Protein AF-A0A2E9JBP3-F1 (afdb_monomer_lite)

Structure (mmCIF, N/CA/C/O backbone):
data_AF-A0A2E9JBP3-F1
#
_entry.id   AF-A0A2E9JBP3-F1
#
loop_
_atom_site.group_PDB
_atom_site.id
_atom_site.type_symbol
_atom_site.label_atom_id
_atom_site.label_alt_id
_atom_site.label_comp_id
_atom_site.label_asym_id
_atom_site.label_entity_id
_atom_site.label_seq_id
_atom_site.pdbx_PDB_ins_code
_atom_site.Cartn_x
_atom_site.Cartn_y
_atom_site.Cartn_z
_atom_site.occupancy
_atom_site.B_iso_or_equiv
_atom_site.auth_seq_id
_atom_site.auth_comp_id
_atom_site.auth_asym_id
_atom_site.auth_atom_id
_atom_site.pdbx_PDB_model_num
ATOM 1 N N . MET A 1 1 ? 11.552 -18.213 -17.634 1.00 38.38 1 MET A N 1
ATOM 2 C CA . MET A 1 1 ? 11.103 -18.620 -18.984 1.00 38.38 1 MET A CA 1
ATOM 3 C C . MET A 1 1 ? 11.907 -17.945 -20.095 1.00 38.38 1 MET A C 1
ATOM 5 O O . MET A 1 1 ? 12.292 -18.663 -21.002 1.00 38.38 1 MET A O 1
ATOM 9 N N . ALA A 1 2 ? 12.239 -16.644 -20.023 1.00 39.22 2 ALA A N 1
ATOM 10 C CA . ALA A 1 2 ? 13.070 -15.969 -21.041 1.00 39.22 2 ALA A CA 1
ATOM 11 C C . ALA A 1 2 ? 14.462 -16.613 -21.237 1.00 39.22 2 ALA A C 1
ATOM 13 O O . ALA A 1 2 ? 14.812 -17.000 -22.345 1.00 39.22 2 ALA A O 1
ATOM 14 N N . PHE A 1 3 ? 15.196 -16.870 -20.147 1.00 40.47 3 PHE A N 1
ATOM 15 C CA . PHE A 1 3 ? 16.520 -17.519 -20.193 1.00 40.47 3 PHE A CA 1
ATOM 16 C C . PHE A 1 3 ? 16.502 -18.936 -20.810 1.00 40.47 3 PHE A C 1
ATOM 18 O O . PHE A 1 3 ? 17.461 -19.371 -21.436 1.00 40.47 3 PHE A O 1
ATOM 25 N N . GLN A 1 4 ? 15.378 -19.650 -20.680 1.00 43.38 4 GLN A N 1
ATOM 26 C CA . GLN A 1 4 ? 15.211 -21.017 -21.187 1.00 43.38 4 GLN A CA 1
ATOM 27 C C . GLN A 1 4 ? 14.912 -21.055 -22.696 1.00 43.38 4 GLN A C 1
ATOM 29 O O . GLN A 1 4 ? 15.320 -21.999 -23.362 1.00 43.38 4 GLN A O 1
ATOM 34 N N . LYS A 1 5 ? 14.250 -20.021 -23.247 1.00 49.72 5 LYS A N 1
ATOM 35 C CA . LYS A 1 5 ? 14.118 -19.833 -24.704 1.00 49.72 5 LYS A CA 1
ATOM 36 C C . LYS A 1 5 ? 15.462 -19.467 -25.344 1.00 49.72 5 LYS A C 1
ATOM 38 O O . LYS A 1 5 ? 15.817 -20.055 -26.359 1.00 49.72 5 LYS A O 1
ATOM 43 N N . ARG A 1 6 ? 16.245 -18.587 -24.699 1.00 58.66 6 ARG A N 1
ATOM 44 C CA . ARG A 1 6 ? 17.598 -18.210 -25.158 1.00 58.66 6 ARG A CA 1
ATOM 45 C C . ARG A 1 6 ? 18.515 -19.415 -25.327 1.00 58.66 6 ARG A C 1
ATOM 47 O O . ARG 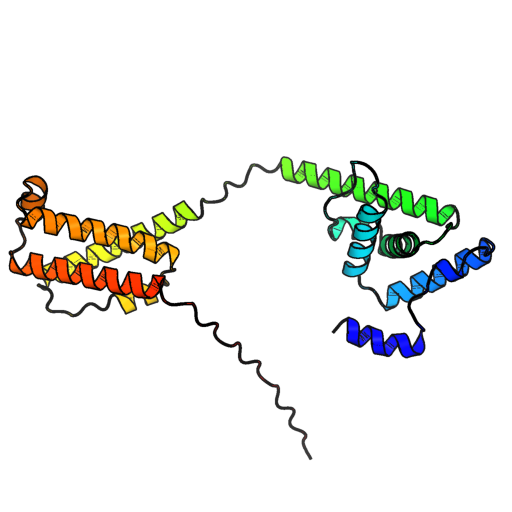A 1 6 ? 19.147 -19.559 -26.360 1.00 58.66 6 ARG A O 1
ATOM 54 N N . SER A 1 7 ? 18.530 -20.312 -24.344 1.00 53.31 7 SER A N 1
ATOM 55 C CA . SER A 1 7 ? 19.412 -21.485 -24.338 1.00 53.31 7 SER A CA 1
ATOM 56 C C . SER A 1 7 ? 19.142 -22.504 -25.459 1.00 53.31 7 SER A C 1
ATOM 58 O O . SER A 1 7 ? 20.037 -23.289 -25.767 1.00 53.31 7 SER A O 1
ATOM 60 N N . LEU A 1 8 ? 17.933 -22.550 -26.030 1.00 54.47 8 LEU A N 1
ATOM 61 C CA . LEU A 1 8 ? 17.588 -23.498 -27.097 1.00 54.47 8 LEU A CA 1
ATOM 62 C C . LEU A 1 8 ? 17.880 -22.921 -28.484 1.00 54.47 8 LEU A C 1
ATOM 64 O O . LEU A 1 8 ? 18.425 -23.625 -29.326 1.00 54.47 8 LEU A O 1
ATOM 68 N N . GLU A 1 9 ? 17.576 -21.643 -28.713 1.00 56.12 9 GLU A N 1
ATOM 69 C CA . GLU A 1 9 ? 17.835 -20.990 -30.003 1.00 56.12 9 GLU A CA 1
ATOM 70 C C . GLU A 1 9 ? 19.296 -20.538 -30.167 1.00 56.12 9 GLU A C 1
ATOM 72 O O . GLU A 1 9 ? 19.804 -20.540 -31.289 1.00 56.12 9 GLU A O 1
ATOM 77 N N . ALA A 1 10 ? 20.008 -20.230 -29.072 1.00 57.56 10 ALA A N 1
ATOM 78 C CA . ALA A 1 10 ? 21.434 -19.880 -29.112 1.00 57.56 10 ALA A CA 1
ATOM 79 C C . ALA A 1 10 ? 22.308 -21.053 -29.586 1.00 57.56 10 ALA A C 1
ATOM 81 O O . ALA A 1 10 ? 23.340 -20.839 -30.210 1.00 57.56 10 ALA A O 1
ATOM 82 N N . LYS A 1 11 ? 21.853 -22.304 -29.401 1.00 56.50 11 LYS A N 1
ATOM 83 C CA . LYS A 1 11 ? 22.531 -23.493 -29.951 1.00 56.50 11 LYS A CA 1
ATOM 84 C C . LYS A 1 11 ? 22.626 -23.496 -31.480 1.00 56.50 11 LYS A C 1
ATOM 86 O O . LYS A 1 11 ? 23.471 -24.204 -32.011 1.00 56.50 11 LYS A O 1
ATOM 91 N N . HIS A 1 12 ? 21.763 -22.753 -32.174 1.00 61.28 12 HIS A N 1
ATOM 92 C CA . HIS A 1 12 ? 21.718 -22.718 -33.638 1.00 61.28 12 HIS A CA 1
ATOM 93 C C . HIS A 1 12 ? 22.229 -21.401 -34.241 1.00 61.28 12 HIS A C 1
ATOM 95 O O . HIS A 1 12 ? 22.628 -21.401 -35.397 1.00 61.28 12 HIS A O 1
ATOM 101 N N . MET A 1 13 ? 22.203 -20.292 -33.491 1.00 66.31 13 MET A N 1
ATOM 102 C CA . MET A 1 13 ? 22.609 -18.954 -33.967 1.00 66.31 13 MET A CA 1
ATOM 103 C C . MET A 1 13 ? 23.946 -18.470 -33.381 1.00 66.31 13 MET A C 1
ATOM 105 O O . MET A 1 13 ? 24.402 -17.397 -33.757 1.00 66.31 13 MET A O 1
ATOM 109 N N . GLY A 1 14 ? 24.553 -19.225 -32.459 1.00 72.88 14 GLY A N 1
ATOM 110 C CA . GLY A 1 14 ? 25.787 -18.832 -31.775 1.00 72.88 14 GLY A CA 1
ATOM 111 C C . GLY A 1 14 ? 25.562 -17.963 -30.532 1.00 72.88 14 GLY A C 1
ATOM 112 O O . GLY A 1 14 ? 24.426 -17.650 -30.151 1.00 72.88 14 GLY A O 1
ATOM 113 N N . GLU A 1 15 ? 26.668 -17.615 -29.873 1.00 77.62 15 GLU A N 1
ATOM 114 C CA . GLU A 1 15 ? 26.694 -16.745 -28.690 1.00 77.62 15 GLU A CA 1
ATOM 115 C C . GLU A 1 15 ? 26.347 -15.284 -29.036 1.00 77.62 15 GLU A C 1
ATOM 117 O O . GLU A 1 15 ? 26.222 -14.923 -30.205 1.00 77.62 15 GLU A O 1
ATOM 122 N N . GLU A 1 16 ? 26.119 -14.446 -28.016 1.00 81.81 16 GLU A N 1
ATOM 123 C CA . GLU A 1 16 ? 25.857 -13.012 -28.221 1.00 81.81 16 GLU A CA 1
ATOM 124 C C . GLU A 1 16 ? 27.082 -12.357 -28.873 1.00 81.81 16 GLU A C 1
ATOM 126 O O . GLU A 1 16 ? 28.151 -12.423 -28.261 1.00 81.81 16 GLU A O 1
ATOM 131 N N . PRO A 1 17 ? 26.939 -11.676 -30.026 1.00 84.19 17 PRO A N 1
ATOM 132 C CA . PRO A 1 17 ? 28.064 -11.037 -30.704 1.00 84.19 17 PRO A CA 1
ATOM 133 C C . PRO A 1 17 ? 28.845 -10.108 -29.769 1.00 84.19 17 PRO A C 1
ATOM 135 O O . PRO A 1 17 ? 28.237 -9.320 -29.029 1.00 84.19 17 PRO A O 1
ATOM 138 N N . ASP A 1 18 ? 30.176 -10.224 -29.765 1.00 84.88 18 ASP A N 1
ATOM 139 C CA . ASP A 1 18 ? 31.055 -9.364 -28.974 1.00 84.88 18 ASP A CA 1
ATOM 140 C 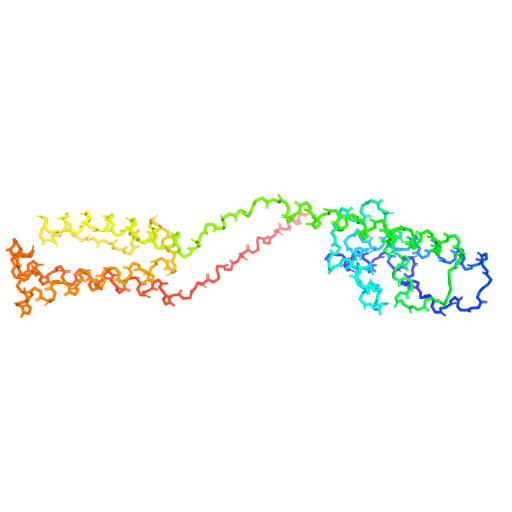C . ASP A 1 18 ? 31.658 -8.267 -29.862 1.00 84.88 18 ASP A C 1
ATOM 142 O O . ASP A 1 18 ? 32.425 -8.573 -30.770 1.00 84.88 18 ASP A O 1
ATOM 146 N N . PRO A 1 19 ? 31.345 -6.981 -29.619 1.00 84.56 19 PRO A N 1
ATOM 147 C CA . PRO A 1 19 ? 31.836 -5.897 -30.467 1.00 84.56 19 PRO A CA 1
ATOM 148 C C . PRO A 1 19 ? 33.353 -5.709 -30.455 1.00 84.56 19 PRO A C 1
ATOM 150 O O . PRO A 1 19 ? 33.868 -5.001 -31.307 1.00 84.56 19 PRO A O 1
ATOM 153 N N . ARG A 1 20 ? 34.053 -6.314 -29.489 1.00 82.88 20 ARG A N 1
ATOM 154 C CA . ARG A 1 20 ? 35.521 -6.291 -29.396 1.00 82.88 20 ARG A CA 1
ATOM 155 C C . ARG A 1 20 ? 36.194 -7.124 -30.482 1.00 82.88 20 ARG A C 1
ATOM 157 O O . ARG A 1 20 ? 37.356 -6.905 -30.791 1.00 82.88 20 ARG A O 1
ATOM 164 N N . ASP A 1 21 ? 35.467 -8.075 -31.063 1.00 82.94 21 ASP A N 1
ATOM 165 C CA . ASP A 1 21 ? 35.975 -8.894 -32.164 1.00 82.94 21 ASP A CA 1
ATOM 166 C C . ASP A 1 21 ? 35.986 -8.119 -33.498 1.00 82.94 21 ASP A C 1
ATOM 168 O O . ASP A 1 21 ? 36.438 -8.638 -34.517 1.00 82.94 21 ASP A O 1
ATOM 172 N N . TRP A 1 22 ? 35.472 -6.883 -33.505 1.00 86.19 22 TRP A N 1
ATOM 173 C CA . TRP A 1 22 ? 35.307 -6.042 -34.693 1.00 86.19 22 TRP A CA 1
ATOM 174 C C . TRP A 1 22 ? 36.323 -4.897 -34.778 1.00 86.19 22 TRP A C 1
ATOM 176 O O . TRP A 1 22 ? 36.255 -4.078 -35.698 1.00 86.19 22 TRP A O 1
ATOM 186 N N . ASP A 1 23 ? 37.260 -4.827 -33.832 1.00 78.81 23 ASP A N 1
ATOM 187 C CA . ASP A 1 23 ? 38.269 -3.774 -33.792 1.00 78.81 23 ASP A CA 1
ATOM 188 C C . ASP A 1 23 ? 39.155 -3.838 -35.051 1.00 78.81 23 ASP A C 1
ATOM 190 O O . ASP A 1 23 ? 39.760 -4.862 -35.374 1.00 78.81 23 ASP A O 1
ATOM 194 N N . GLY A 1 24 ? 39.226 -2.722 -35.783 1.00 76.75 24 GLY A N 1
ATOM 195 C CA . GLY A 1 24 ? 40.024 -2.602 -37.009 1.00 76.75 24 GLY A CA 1
ATOM 196 C C . GLY A 1 24 ? 39.373 -3.149 -38.286 1.00 76.75 24 GLY A C 1
ATOM 197 O O . GLY A 1 24 ? 40.056 -3.226 -39.309 1.00 76.75 24 GLY A O 1
ATOM 198 N N . LEU A 1 25 ? 38.086 -3.516 -38.261 1.00 85.06 25 LEU A N 1
ATOM 199 C CA . LEU A 1 25 ? 37.336 -3.803 -39.487 1.00 85.06 25 LEU A CA 1
ATOM 200 C C . LEU A 1 25 ? 37.143 -2.537 -40.338 1.00 85.06 25 LEU A C 1
ATOM 202 O O . LEU A 1 25 ? 36.976 -1.440 -39.815 1.00 85.06 25 LEU A O 1
ATOM 206 N N . GLU A 1 26 ? 37.137 -2.715 -41.660 1.00 85.75 26 GLU A N 1
ATOM 207 C CA . GLU A 1 26 ? 36.703 -1.686 -42.612 1.00 85.75 26 GLU A CA 1
ATOM 208 C C . GLU A 1 26 ? 35.192 -1.439 -42.482 1.00 85.75 26 GLU A C 1
ATOM 210 O O . GLU A 1 26 ? 34.438 -2.369 -42.179 1.00 85.75 26 GLU A O 1
ATOM 215 N N . ASP A 1 27 ? 34.745 -0.215 -42.775 1.00 82.44 27 ASP A N 1
ATOM 216 C CA . ASP A 1 27 ? 33.362 0.237 -42.563 1.00 82.44 27 ASP A CA 1
ATOM 217 C C . ASP A 1 27 ? 32.299 -0.700 -43.168 1.00 82.44 27 ASP A C 1
ATOM 219 O O . ASP A 1 27 ? 31.304 -0.997 -42.506 1.00 82.44 27 ASP A O 1
ATOM 223 N N . GLU A 1 28 ? 32.515 -1.224 -44.382 1.00 85.50 28 GLU A N 1
ATOM 224 C CA . GLU A 1 28 ? 31.568 -2.138 -45.046 1.00 85.50 28 GLU A CA 1
ATOM 225 C C . GLU A 1 28 ? 31.387 -3.455 -44.271 1.00 85.50 28 GLU A C 1
ATOM 227 O O . GLU A 1 28 ? 30.269 -3.945 -44.100 1.00 85.50 28 GLU A O 1
ATOM 232 N N . LYS A 1 29 ? 32.487 -4.022 -43.758 1.00 87.12 29 LYS A N 1
ATOM 233 C CA . LYS A 1 29 ? 32.455 -5.262 -42.966 1.00 87.12 29 LYS A CA 1
ATOM 234 C C . LYS A 1 29 ? 31.917 -5.011 -41.564 1.00 87.12 29 LYS A C 1
ATOM 236 O O . LYS A 1 29 ? 31.172 -5.833 -41.037 1.00 87.12 29 LYS A O 1
ATOM 241 N N . LEU A 1 30 ? 32.259 -3.869 -40.969 1.00 88.31 30 LEU A N 1
ATOM 242 C CA . LEU A 1 30 ? 31.717 -3.452 -39.681 1.00 88.31 30 LEU A CA 1
ATOM 243 C C . LEU A 1 30 ? 30.191 -3.303 -39.748 1.00 88.31 30 LEU A C 1
ATOM 245 O O . LEU A 1 30 ? 29.483 -3.747 -38.845 1.00 88.31 30 LEU A O 1
ATOM 249 N N . GLU A 1 31 ? 29.667 -2.711 -40.822 1.00 89.00 31 GLU A N 1
ATOM 250 C CA . GLU A 1 31 ? 28.227 -2.568 -41.036 1.00 89.00 31 GLU A CA 1
ATOM 251 C C . GLU A 1 31 ? 27.522 -3.929 -41.149 1.00 89.00 31 GLU A C 1
ATOM 253 O O . GLU A 1 31 ? 26.478 -4.143 -40.519 1.00 89.00 31 GLU A O 1
ATOM 258 N N . GLU A 1 32 ? 28.115 -4.882 -41.874 1.00 89.62 32 GLU A N 1
ATOM 259 C CA . GLU A 1 32 ? 27.597 -6.249 -41.966 1.00 89.62 32 GLU A CA 1
ATOM 260 C C . GLU A 1 32 ? 27.521 -6.929 -40.587 1.00 89.62 32 GLU A C 1
ATOM 262 O O . GLU A 1 32 ? 26.475 -7.483 -40.219 1.00 89.62 32 GLU A O 1
ATOM 267 N N . GLU A 1 33 ? 28.580 -6.820 -39.783 1.00 90.50 33 GLU A N 1
ATOM 268 C CA . GLU A 1 33 ? 28.636 -7.371 -38.424 1.00 90.50 33 GLU A CA 1
ATOM 269 C C . GLU A 1 33 ? 27.614 -6.717 -37.482 1.00 90.50 33 GLU A C 1
ATOM 271 O O . GLU A 1 33 ? 26.890 -7.403 -36.748 1.00 90.50 33 GLU A O 1
ATOM 276 N N . VAL A 1 34 ? 27.447 -5.394 -37.557 1.00 90.50 34 VAL A N 1
ATOM 277 C CA . VAL A 1 34 ? 26.423 -4.673 -36.787 1.00 90.50 34 VAL A CA 1
ATOM 278 C C . VAL A 1 34 ? 25.015 -5.135 -37.176 1.00 90.50 34 VAL A C 1
ATOM 280 O O . VAL A 1 34 ? 24.168 -5.360 -36.301 1.00 90.50 34 VAL A O 1
ATOM 283 N N . HIS A 1 35 ? 24.747 -5.344 -38.466 1.00 90.88 35 HIS A N 1
ATOM 284 C CA . HIS A 1 35 ? 23.470 -5.887 -38.926 1.00 90.88 35 HIS A CA 1
ATOM 285 C C . HIS A 1 35 ? 23.236 -7.326 -38.459 1.00 90.88 35 HIS A C 1
ATOM 287 O O . HIS A 1 35 ? 22.120 -7.659 -38.035 1.00 90.88 35 HIS A O 1
ATOM 293 N N . ASN A 1 36 ? 24.265 -8.172 -38.480 1.00 90.25 36 ASN A N 1
ATOM 294 C CA . ASN A 1 36 ? 24.202 -9.526 -37.934 1.00 90.25 36 ASN A CA 1
ATOM 295 C C . ASN A 1 36 ? 23.892 -9.505 -36.434 1.00 90.25 36 ASN A C 1
ATOM 297 O O . ASN A 1 36 ? 23.005 -10.234 -35.971 1.00 90.25 36 ASN A O 1
ATOM 301 N N . ALA A 1 37 ? 24.501 -8.585 -35.688 1.00 91.06 37 ALA A N 1
ATOM 302 C CA . ALA A 1 37 ? 24.192 -8.394 -34.281 1.00 91.06 37 ALA A CA 1
ATOM 303 C C . ALA A 1 37 ? 22.764 -7.902 -34.039 1.00 91.06 37 ALA A C 1
ATOM 305 O O . ALA A 1 37 ? 22.097 -8.392 -33.128 1.00 91.06 37 ALA A O 1
ATOM 306 N N . PHE A 1 38 ? 22.231 -7.005 -34.871 1.00 91.88 38 PHE A N 1
ATOM 307 C CA . PHE A 1 38 ? 20.830 -6.586 -34.757 1.00 91.88 38 PHE A CA 1
ATOM 308 C C . PHE A 1 38 ? 19.866 -7.749 -34.986 1.00 91.88 38 PHE A C 1
ATOM 310 O O . PHE A 1 38 ? 18.891 -7.881 -34.243 1.00 91.88 38 PHE A O 1
ATOM 317 N N . ARG A 1 39 ? 20.140 -8.616 -35.970 1.00 90.19 39 ARG A N 1
ATOM 318 C CA . ARG A 1 39 ? 19.345 -9.833 -36.215 1.00 90.19 39 ARG A CA 1
ATOM 319 C C . ARG A 1 39 ? 19.380 -10.764 -35.006 1.00 90.19 39 ARG A C 1
ATOM 321 O O . ARG A 1 39 ? 18.336 -11.283 -34.607 1.00 90.19 39 ARG A O 1
ATOM 328 N N . TRP A 1 40 ? 20.555 -10.937 -34.398 1.00 89.81 40 TRP A N 1
ATOM 329 C CA . TRP A 1 40 ? 20.708 -11.713 -33.170 1.00 89.81 40 TRP A CA 1
ATOM 330 C C . TRP A 1 40 ? 19.885 -11.089 -32.032 1.00 89.81 40 TRP A C 1
ATOM 332 O O . TRP A 1 40 ? 19.005 -11.739 -31.465 1.00 89.81 40 TRP A O 1
ATOM 342 N N . TYR A 1 41 ? 20.067 -9.798 -31.748 1.00 90.19 41 TYR A N 1
ATOM 343 C CA . TYR A 1 41 ? 19.351 -9.128 -30.664 1.00 90.19 41 TYR A CA 1
ATOM 344 C C . TYR A 1 41 ? 17.834 -9.119 -30.854 1.00 90.19 41 TYR A C 1
ATOM 346 O O . TYR A 1 41 ? 17.105 -9.303 -29.881 1.00 90.19 41 TYR A O 1
ATOM 354 N N . TYR A 1 42 ? 17.350 -8.966 -32.086 1.00 89.12 42 TYR A N 1
ATOM 355 C CA . TYR A 1 42 ? 15.926 -9.046 -32.407 1.00 89.12 42 TYR A CA 1
ATOM 356 C C . TYR A 1 42 ? 15.305 -10.391 -32.034 1.00 89.12 42 TYR A C 1
ATOM 358 O O . TYR A 1 42 ? 14.169 -10.447 -31.565 1.00 89.12 42 TYR A O 1
ATOM 366 N N . LYS A 1 43 ? 16.060 -11.479 -32.194 1.00 86.44 43 LYS A N 1
ATOM 367 C CA . LYS A 1 43 ? 15.595 -12.825 -31.865 1.00 86.44 43 LYS A CA 1
ATOM 368 C C . LYS A 1 43 ? 15.627 -13.111 -30.361 1.00 86.44 43 LYS A C 1
ATOM 370 O O . LYS A 1 43 ? 14.726 -13.767 -29.839 1.00 86.44 43 LYS A O 1
ATOM 375 N N . PHE A 1 44 ? 16.652 -12.626 -29.658 1.00 84.94 44 PHE A N 1
ATOM 376 C CA . PHE A 1 44 ? 16.931 -13.029 -28.274 1.00 84.94 44 PHE A CA 1
ATOM 377 C C . PHE A 1 44 ? 16.489 -12.041 -27.193 1.00 84.94 44 PHE A C 1
ATOM 379 O O . PHE A 1 44 ? 16.321 -12.461 -26.037 1.00 84.94 44 PHE A O 1
ATOM 386 N N . TYR A 1 45 ? 16.301 -10.765 -27.533 1.00 87.50 45 TYR A N 1
ATOM 387 C CA . TYR A 1 45 ? 15.915 -9.724 -26.585 1.00 87.50 45 TYR A CA 1
ATOM 388 C C . TYR A 1 45 ? 14.537 -9.160 -26.881 1.00 87.50 45 TYR A C 1
ATOM 390 O O . TYR A 1 45 ? 14.198 -8.809 -28.010 1.00 87.50 45 TYR A O 1
ATOM 398 N N . ASP A 1 46 ? 13.744 -9.049 -25.818 1.00 87.75 46 ASP A N 1
ATOM 399 C CA . ASP A 1 46 ? 12.445 -8.412 -25.899 1.00 87.75 46 ASP A CA 1
ATOM 400 C C . ASP A 1 46 ? 12.553 -6.885 -25.759 1.00 87.75 46 ASP A C 1
ATOM 402 O O . ASP A 1 46 ? 13.602 -6.301 -25.465 1.00 87.75 46 ASP A O 1
ATOM 406 N N . PHE A 1 47 ? 11.430 -6.213 -25.989 1.00 87.44 47 PHE A N 1
ATOM 407 C CA . PHE A 1 47 ? 11.335 -4.759 -25.917 1.00 87.44 47 PHE A CA 1
ATOM 408 C C . PHE A 1 47 ? 11.767 -4.189 -24.555 1.00 87.44 47 PHE A C 1
ATOM 410 O O . PHE A 1 47 ? 12.357 -3.110 -24.481 1.00 87.44 47 PHE A O 1
ATOM 417 N N . LYS A 1 48 ? 11.484 -4.905 -23.461 1.00 87.44 48 LYS A N 1
ATOM 418 C CA . LYS A 1 48 ? 11.810 -4.448 -22.110 1.00 87.44 48 LYS A CA 1
ATOM 419 C C . LYS A 1 48 ? 13.313 -4.527 -21.863 1.00 87.44 48 LYS A C 1
ATOM 421 O O . LYS A 1 48 ? 13.872 -3.619 -21.263 1.00 87.44 48 LYS A O 1
ATOM 426 N N . GLU A 1 49 ? 13.963 -5.566 -22.358 1.00 89.38 49 GLU A N 1
ATOM 427 C CA . GLU A 1 49 ? 15.412 -5.719 -22.243 1.00 89.38 49 GLU A CA 1
ATOM 428 C C . GLU A 1 49 ? 16.161 -4.703 -23.106 1.00 89.38 49 GLU A C 1
ATOM 430 O O . GLU A 1 49 ? 17.140 -4.116 -22.654 1.00 89.38 49 GLU A O 1
ATOM 435 N N . CYS A 1 50 ? 15.635 -4.383 -24.292 1.00 90.12 50 CYS A N 1
ATOM 436 C CA . CYS A 1 50 ? 16.156 -3.282 -25.106 1.00 90.12 50 CYS A CA 1
ATOM 437 C C . CYS A 1 50 ? 16.101 -1.944 -24.353 1.00 90.12 50 CYS A C 1
ATOM 439 O O . CYS A 1 50 ? 17.037 -1.149 -24.417 1.00 90.12 50 CYS A O 1
ATOM 441 N N . MET A 1 51 ? 15.022 -1.702 -23.604 1.00 90.81 51 MET A N 1
ATOM 442 C CA . MET A 1 51 ? 14.881 -0.516 -22.755 1.00 90.81 51 MET A CA 1
ATOM 443 C C . MET A 1 51 ? 15.923 -0.493 -21.629 1.00 90.81 51 MET A C 1
ATOM 445 O O . MET A 1 51 ? 16.474 0.569 -21.326 1.00 90.81 51 MET A O 1
ATOM 449 N N . ASP A 1 52 ? 16.219 -1.652 -21.039 1.00 90.38 52 ASP A N 1
ATOM 450 C CA . ASP A 1 52 ? 17.245 -1.786 -20.007 1.00 90.38 52 ASP A CA 1
ATOM 451 C C . ASP A 1 52 ? 18.651 -1.497 -20.573 1.00 90.38 52 ASP A C 1
ATOM 453 O O . ASP A 1 52 ? 19.435 -0.823 -19.902 1.00 90.38 52 ASP A O 1
ATOM 457 N N . PHE A 1 53 ? 18.948 -1.878 -21.824 1.00 92.19 53 PHE A N 1
ATOM 458 C CA . PHE A 1 53 ? 20.217 -1.537 -22.490 1.00 92.19 53 PHE A CA 1
ATOM 459 C C . PHE A 1 53 ? 20.398 -0.037 -22.707 1.00 92.19 53 PHE A C 1
ATOM 461 O O . PHE A 1 53 ? 21.462 0.504 -22.400 1.00 92.19 53 PHE A O 1
ATOM 468 N N . VAL A 1 54 ? 19.360 0.667 -23.170 1.00 90.88 54 VAL A N 1
ATOM 469 C CA . VAL A 1 54 ? 19.426 2.133 -23.298 1.00 90.88 54 VAL A CA 1
ATOM 470 C C . VAL A 1 54 ? 19.640 2.774 -21.922 1.00 90.88 54 VAL A C 1
ATOM 472 O O . VAL A 1 54 ? 20.435 3.703 -21.775 1.00 90.88 54 VAL A O 1
ATOM 475 N N . GLN A 1 55 ? 18.988 2.255 -20.876 1.00 89.81 55 GLN A N 1
ATOM 476 C CA . GLN A 1 55 ? 19.182 2.760 -19.519 1.00 89.81 55 GLN A CA 1
ATOM 477 C C . GLN A 1 55 ? 20.598 2.481 -18.982 1.00 89.81 55 GLN A C 1
ATOM 479 O O . GLN A 1 55 ? 21.161 3.321 -18.275 1.00 89.81 55 GLN A O 1
ATOM 484 N N . GLU A 1 56 ? 21.182 1.323 -19.292 1.00 89.94 56 GLU A N 1
ATOM 485 C CA . GLU A 1 56 ? 22.570 0.988 -18.962 1.00 89.94 56 GLU A CA 1
ATOM 486 C C . GLU A 1 56 ? 23.551 1.931 -19.670 1.00 89.94 56 GLU A C 1
ATOM 488 O O . GLU A 1 56 ? 24.463 2.456 -19.027 1.00 89.94 56 GLU A O 1
ATOM 493 N N . TYR A 1 57 ? 23.311 2.225 -20.950 1.00 89.88 57 TYR A N 1
ATOM 494 C CA . TYR A 1 57 ? 24.103 3.175 -21.730 1.00 89.88 57 TYR A CA 1
ATOM 495 C C . TYR A 1 57 ? 24.118 4.570 -21.106 1.00 89.88 57 TYR A C 1
ATOM 497 O O . TYR A 1 57 ? 25.194 5.122 -20.866 1.00 89.88 57 TYR A O 1
ATOM 505 N N . TYR A 1 58 ? 22.952 5.113 -20.737 1.00 87.75 58 TYR A N 1
ATOM 506 C CA . TYR A 1 58 ? 22.884 6.409 -20.053 1.00 87.75 58 TYR A CA 1
ATOM 507 C C . TYR A 1 58 ? 23.651 6.425 -18.723 1.00 87.75 58 TYR A C 1
ATOM 509 O O . TYR A 1 58 ? 24.271 7.436 -18.384 1.00 87.75 58 TYR A O 1
ATOM 517 N N . LYS A 1 59 ? 23.637 5.317 -17.968 1.00 86.12 59 LYS A N 1
ATOM 518 C CA . LYS A 1 59 ? 24.369 5.202 -16.696 1.00 86.12 59 LYS A CA 1
ATOM 519 C C . LYS A 1 59 ? 25.882 5.162 -16.898 1.00 86.12 59 LYS A C 1
ATOM 521 O O . LYS A 1 59 ? 26.593 5.855 -16.174 1.00 86.12 59 LYS A O 1
ATOM 526 N N . LYS A 1 60 ? 26.370 4.354 -17.848 1.00 84.19 60 LYS A N 1
ATOM 527 C CA . LYS A 1 60 ? 27.810 4.189 -18.107 1.00 84.19 60 LYS A CA 1
ATOM 528 C C . LYS A 1 60 ? 28.425 5.443 -18.721 1.00 84.19 60 LYS A C 1
ATOM 530 O O . LYS A 1 60 ? 29.437 5.924 -18.224 1.00 84.19 60 LYS A O 1
ATOM 535 N N . ASN A 1 61 ? 27.770 6.025 -19.725 1.00 77.94 61 ASN A N 1
ATOM 536 C CA . ASN A 1 61 ? 28.347 7.120 -20.508 1.00 77.94 61 ASN A CA 1
ATOM 537 C C . ASN A 1 61 ? 28.116 8.512 -19.912 1.00 77.94 61 ASN A C 1
ATOM 539 O O . ASN A 1 61 ? 28.433 9.507 -20.558 1.00 77.94 61 ASN A O 1
ATOM 543 N N . LYS A 1 62 ? 27.579 8.594 -18.679 1.00 63.00 62 LYS A N 1
ATOM 544 C CA . LYS A 1 62 ? 27.332 9.838 -17.921 1.00 63.00 62 LYS A CA 1
ATOM 545 C C . LYS A 1 62 ? 26.801 10.971 -18.811 1.00 63.00 62 LYS A C 1
ATOM 547 O O . LYS A 1 62 ? 27.194 12.129 -18.649 1.00 63.00 62 LYS A O 1
ATOM 552 N N . VAL A 1 63 ? 25.935 10.636 -19.775 1.00 57.53 63 VAL A N 1
ATOM 553 C CA . VAL A 1 63 ? 25.475 11.586 -20.790 1.00 57.53 63 VAL A CA 1
ATOM 554 C C . VAL A 1 63 ? 24.642 12.646 -20.065 1.00 57.53 63 VAL A C 1
ATOM 556 O O . VAL A 1 63 ? 23.578 12.383 -19.497 1.00 57.53 63 VAL A O 1
ATOM 559 N N . LYS A 1 64 ? 25.286 13.810 -19.977 1.00 52.22 64 LYS A N 1
ATOM 560 C CA . LYS A 1 64 ? 25.035 15.019 -19.188 1.00 52.22 64 LYS A CA 1
ATOM 561 C C . LYS A 1 64 ? 23.557 15.319 -18.922 1.00 52.22 64 LYS A C 1
ATOM 563 O O . LYS A 1 64 ? 22.803 15.434 -19.872 1.00 52.22 64 LYS A O 1
ATOM 568 N N . SER A 1 65 ? 23.217 15.606 -17.655 1.00 51.53 65 SER A N 1
ATOM 569 C CA . SER A 1 65 ? 22.147 16.503 -17.135 1.00 51.53 65 SER A CA 1
ATOM 570 C C . SER A 1 65 ? 20.677 16.312 -17.588 1.00 51.53 65 SER A C 1
ATOM 572 O O . SER A 1 65 ? 19.771 16.425 -16.762 1.00 51.53 65 SER A O 1
ATOM 574 N N . LYS A 1 66 ? 20.419 16.000 -18.860 1.00 58.78 66 LYS A N 1
ATOM 575 C CA . LYS A 1 66 ? 19.107 15.900 -19.513 1.00 58.78 66 LYS A CA 1
ATOM 576 C C . LYS A 1 66 ? 18.616 14.461 -19.704 1.00 58.78 66 LYS A C 1
ATOM 578 O O . LYS A 1 66 ? 17.474 14.263 -20.113 1.00 58.78 66 LYS A O 1
ATOM 583 N N . SER A 1 67 ? 19.435 13.462 -19.375 1.00 66.25 67 SER A N 1
ATOM 584 C CA . SER A 1 67 ? 19.056 12.058 -19.527 1.00 66.25 67 SER A CA 1
ATOM 585 C C . SER A 1 67 ? 17.911 11.662 -18.576 1.00 66.25 67 SER A C 1
ATOM 587 O O . SER A 1 67 ? 17.889 12.044 -17.396 1.00 66.25 67 SER A O 1
ATOM 589 N N . PRO A 1 68 ? 16.920 10.884 -19.049 1.00 69.69 68 PRO A N 1
ATOM 590 C CA . PRO A 1 68 ? 15.817 10.453 -18.207 1.00 69.69 68 PRO A CA 1
ATOM 591 C C . PRO A 1 68 ? 16.300 9.502 -17.107 1.00 69.69 68 PRO A C 1
ATOM 593 O O . PRO A 1 68 ? 16.858 8.444 -17.383 1.00 69.69 68 PRO A O 1
ATOM 596 N N . LYS A 1 69 ? 15.974 9.808 -15.840 1.00 73.12 69 LYS A N 1
ATOM 597 C CA . LYS A 1 69 ? 16.257 8.916 -14.688 1.00 73.12 69 LYS A CA 1
ATOM 598 C C . LYS A 1 69 ? 15.742 7.487 -14.907 1.00 73.12 69 LYS A C 1
ATOM 600 O O . LYS A 1 69 ? 16.330 6.518 -14.425 1.00 73.12 69 LYS A O 1
ATOM 605 N N . LYS A 1 70 ? 14.603 7.368 -15.593 1.00 82.19 70 LYS A N 1
ATOM 606 C CA . LYS A 1 70 ? 13.978 6.098 -15.948 1.00 82.19 70 LYS A CA 1
ATOM 607 C C . LYS A 1 70 ? 13.327 6.205 -17.321 1.00 82.19 70 LYS A C 1
ATOM 609 O O . LYS A 1 70 ? 12.459 7.058 -17.517 1.00 82.19 70 LYS A O 1
ATOM 614 N N . ILE A 1 71 ? 13.717 5.306 -18.215 1.00 85.12 71 ILE A N 1
ATOM 615 C CA . ILE A 1 71 ? 13.074 5.124 -19.515 1.00 85.12 71 ILE A CA 1
ATOM 616 C C . ILE A 1 71 ? 11.736 4.411 -19.295 1.00 85.12 71 ILE A C 1
ATOM 618 O O . ILE A 1 71 ? 11.616 3.526 -18.440 1.00 85.12 71 ILE A O 1
ATOM 622 N N . LYS A 1 72 ? 10.700 4.844 -20.009 1.00 86.81 72 LYS A N 1
ATOM 623 C CA . LYS A 1 72 ? 9.388 4.190 -20.052 1.00 86.81 72 LYS A CA 1
ATOM 624 C C . LYS A 1 72 ? 9.149 3.599 -21.443 1.00 86.81 72 LYS A C 1
ATOM 626 O O . LYS A 1 72 ? 9.760 4.066 -22.399 1.00 86.81 72 LYS A O 1
ATOM 631 N N . PRO A 1 73 ? 8.201 2.654 -21.581 1.00 86.12 73 PRO A N 1
ATOM 632 C CA . PRO A 1 73 ? 7.892 2.043 -22.871 1.00 86.12 73 PRO A CA 1
ATOM 633 C C . PRO A 1 73 ? 7.627 3.048 -23.996 1.00 86.12 73 PRO A C 1
ATOM 635 O O . PRO A 1 73 ? 8.207 2.916 -25.063 1.00 86.12 73 PRO A O 1
ATOM 638 N N . ILE A 1 74 ? 6.863 4.109 -23.717 1.00 85.75 74 ILE A N 1
ATOM 639 C CA . ILE A 1 74 ? 6.546 5.153 -24.705 1.00 85.75 74 ILE A CA 1
ATOM 640 C C . ILE A 1 74 ? 7.784 5.874 -25.262 1.00 85.75 74 ILE A C 1
ATOM 642 O O . ILE A 1 74 ? 7.767 6.348 -26.393 1.00 85.75 74 ILE A O 1
ATOM 646 N N . ASP A 1 75 ? 8.867 5.939 -24.482 1.00 86.00 75 ASP A N 1
ATOM 647 C CA . ASP A 1 75 ? 10.103 6.587 -24.913 1.00 86.00 75 ASP A CA 1
ATOM 648 C C . ASP A 1 75 ? 10.768 5.736 -26.007 1.00 86.00 75 ASP A C 1
ATOM 650 O O . ASP A 1 75 ? 11.098 6.248 -27.075 1.00 86.00 75 ASP A O 1
ATOM 654 N N . LEU A 1 76 ? 10.891 4.421 -25.774 1.00 86.56 76 LEU A N 1
ATOM 655 C CA . LEU A 1 76 ? 11.526 3.485 -26.705 1.00 86.56 76 LEU A CA 1
ATOM 656 C C . LEU A 1 76 ? 10.630 3.139 -27.908 1.00 86.56 76 LEU A C 1
ATOM 658 O O . LEU A 1 76 ? 11.132 2.976 -29.014 1.00 86.56 76 LEU A O 1
ATOM 662 N N . GLU A 1 77 ? 9.311 3.070 -27.727 1.00 88.31 77 GLU A N 1
ATOM 663 C CA . GLU A 1 77 ? 8.342 2.798 -28.801 1.00 88.31 77 GLU A CA 1
ATOM 664 C C . GLU A 1 77 ? 8.434 3.839 -29.927 1.00 88.31 77 GLU A C 1
ATOM 666 O O . GLU A 1 77 ? 8.366 3.504 -31.106 1.00 88.31 77 GLU A O 1
ATOM 671 N N . SER A 1 78 ? 8.688 5.099 -29.568 1.00 84.56 78 SER A N 1
ATOM 672 C CA . SER A 1 78 ? 8.790 6.217 -30.512 1.00 84.56 78 SER A CA 1
ATOM 673 C C . SER A 1 78 ? 10.049 6.214 -31.394 1.00 84.56 78 SER A C 1
ATOM 675 O O . SER A 1 78 ? 10.110 6.941 -32.398 1.00 84.56 78 SER A O 1
ATOM 677 N N . VAL A 1 79 ? 11.073 5.458 -30.984 1.00 87.00 79 VAL A N 1
ATOM 678 C CA . VAL A 1 79 ? 12.384 5.412 -31.640 1.00 87.00 79 VAL A CA 1
ATOM 679 C C . VAL A 1 79 ? 12.729 4.038 -32.194 1.00 87.00 79 VAL A C 1
ATOM 681 O O . VAL A 1 79 ? 13.466 3.988 -33.169 1.00 87.00 79 VAL A O 1
ATOM 684 N N . GLY A 1 80 ? 12.161 2.959 -31.650 1.00 88.62 80 GLY A N 1
ATOM 685 C CA . GLY A 1 80 ? 12.385 1.577 -32.072 1.00 88.62 80 GLY A CA 1
ATOM 686 C C . GLY A 1 80 ? 13.451 0.831 -31.256 1.00 88.62 80 GLY A C 1
ATOM 687 O O . GLY A 1 80 ? 14.294 1.423 -30.583 1.00 88.62 80 GLY A O 1
ATOM 688 N N . MET A 1 81 ? 13.424 -0.506 -31.333 1.00 89.12 81 MET A N 1
ATOM 689 C CA . MET A 1 81 ? 14.299 -1.397 -30.547 1.00 89.12 81 MET A CA 1
ATOM 690 C C . MET A 1 81 ? 15.782 -1.322 -30.939 1.00 89.12 81 MET A C 1
ATOM 692 O O . MET A 1 81 ? 16.639 -1.571 -30.094 1.00 89.12 81 MET A O 1
ATOM 696 N N . HIS A 1 82 ? 16.096 -0.919 -32.176 1.00 89.75 82 HIS A N 1
ATOM 697 C CA . HIS A 1 82 ? 17.472 -0.792 -32.675 1.00 89.75 82 HIS A CA 1
ATOM 698 C C . HIS A 1 82 ? 18.329 0.165 -31.835 1.00 89.75 82 HIS A C 1
ATOM 700 O O . HIS A 1 82 ? 19.525 -0.055 -31.676 1.00 89.75 82 HIS A O 1
ATOM 706 N N . VAL A 1 83 ? 17.718 1.172 -31.205 1.00 91.75 83 VAL A N 1
ATOM 707 C CA . VAL A 1 83 ? 18.410 2.065 -30.263 1.00 91.75 83 VAL A CA 1
ATOM 708 C C . VAL A 1 83 ? 18.941 1.293 -29.053 1.00 91.75 83 VAL A C 1
ATOM 710 O O . VAL A 1 83 ? 20.046 1.555 -28.589 1.00 91.75 83 VAL A O 1
ATOM 713 N N . GLY A 1 84 ? 18.191 0.300 -28.565 1.00 91.94 84 GLY A N 1
ATOM 714 C CA . GLY A 1 84 ? 18.640 -0.599 -27.500 1.00 91.94 84 GLY A CA 1
ATOM 715 C C . GLY A 1 84 ? 19.809 -1.482 -27.925 1.00 91.94 84 GLY A C 1
ATOM 716 O O . GLY A 1 84 ? 20.724 -1.702 -27.136 1.00 91.94 84 GLY A O 1
ATOM 717 N N . TYR A 1 85 ? 19.821 -1.929 -29.180 1.00 93.88 85 TYR A N 1
ATOM 718 C CA . TYR A 1 85 ? 20.915 -2.727 -29.736 1.00 93.88 85 TYR A CA 1
ATOM 719 C C . TYR A 1 85 ? 22.202 -1.915 -29.842 1.00 93.88 85 TYR A C 1
ATOM 721 O O . TYR A 1 85 ? 23.232 -2.336 -29.326 1.00 93.88 85 TYR A O 1
ATOM 729 N N . ILE A 1 86 ? 22.137 -0.711 -30.414 1.00 92.69 86 ILE A N 1
ATOM 730 C CA . ILE A 1 86 ? 23.302 0.179 -30.521 1.00 92.69 86 ILE A CA 1
ATOM 731 C C . ILE A 1 86 ? 23.820 0.561 -29.126 1.00 92.69 86 ILE A C 1
ATOM 733 O O . ILE A 1 86 ? 25.025 0.529 -28.877 1.00 92.69 86 ILE A O 1
ATOM 737 N N . ALA A 1 87 ? 22.918 0.843 -28.180 1.00 92.12 87 ALA A N 1
ATOM 738 C CA . ALA A 1 87 ? 23.270 1.090 -26.783 1.00 92.12 87 ALA A CA 1
ATOM 739 C C . ALA A 1 87 ? 24.003 -0.104 -26.147 1.00 92.12 87 ALA A C 1
ATOM 741 O O . ALA A 1 87 ? 24.981 0.083 -25.418 1.00 92.12 87 ALA A O 1
ATOM 742 N N . ARG A 1 88 ? 23.573 -1.336 -26.441 1.00 92.25 88 ARG A N 1
ATOM 743 C CA . ARG A 1 88 ? 24.250 -2.558 -25.993 1.00 92.25 88 ARG A CA 1
ATOM 744 C C . ARG A 1 88 ? 25.646 -2.694 -26.607 1.00 92.25 88 ARG A C 1
ATOM 746 O O . ARG A 1 88 ? 26.592 -2.932 -25.864 1.00 92.25 88 ARG A O 1
ATOM 753 N N . LEU A 1 89 ? 25.793 -2.468 -27.913 1.00 91.94 89 LEU A N 1
ATOM 754 C CA . LEU A 1 89 ? 27.092 -2.534 -28.596 1.00 91.94 89 LEU A CA 1
ATOM 755 C C . LEU A 1 89 ? 28.077 -1.508 -28.015 1.00 91.94 89 LEU A C 1
ATOM 757 O O . LEU A 1 89 ? 29.160 -1.866 -27.553 1.00 91.94 89 LEU A O 1
ATOM 761 N N . LYS A 1 90 ? 27.656 -0.241 -27.902 1.00 89.50 90 LYS A N 1
ATOM 762 C CA . LYS A 1 90 ? 28.481 0.820 -27.306 1.00 89.50 90 LYS A CA 1
ATOM 763 C C . LYS A 1 90 ? 28.817 0.582 -25.831 1.00 89.50 90 LYS A C 1
ATOM 765 O O . LYS A 1 90 ? 29.900 0.941 -25.390 1.00 89.50 90 LYS A O 1
ATOM 770 N N . THR A 1 91 ? 27.934 -0.034 -25.039 1.00 89.56 91 THR A N 1
ATOM 771 C CA . THR A 1 91 ? 28.247 -0.350 -23.627 1.00 89.56 91 THR A CA 1
ATOM 772 C C . THR A 1 91 ? 29.165 -1.555 -23.439 1.00 89.56 91 THR A C 1
ATOM 774 O O . THR A 1 91 ? 29.701 -1.715 -22.335 1.00 89.56 91 THR A O 1
ATOM 777 N N . ARG A 1 92 ? 29.317 -2.402 -24.464 1.00 88.56 92 ARG A N 1
ATOM 778 C CA . ARG A 1 92 ? 30.259 -3.533 -24.492 1.00 88.56 92 ARG A CA 1
ATOM 779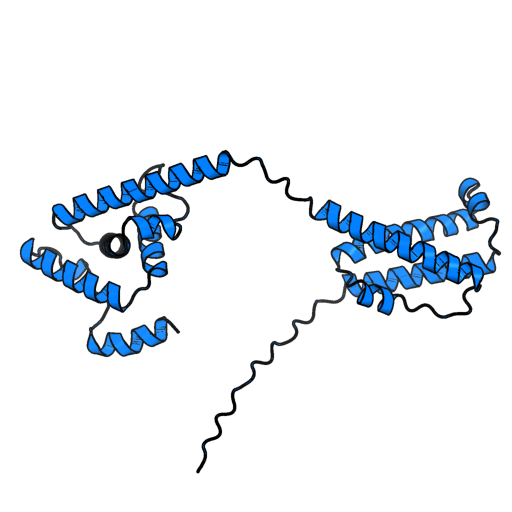 C C . ARG A 1 92 ? 31.642 -3.155 -25.035 1.00 88.56 92 ARG A C 1
ATOM 781 O O . ARG A 1 92 ? 32.600 -3.868 -24.737 1.00 88.56 92 ARG A O 1
ATOM 788 N N . GLY A 1 93 ? 31.741 -1.994 -25.681 1.00 85.06 93 GLY A N 1
ATOM 789 C CA . GLY A 1 93 ? 33.004 -1.356 -26.045 1.00 85.06 93 GLY A CA 1
ATOM 790 C C . GLY A 1 93 ? 33.326 -1.424 -27.530 1.00 85.06 93 GLY A C 1
ATOM 791 O O . GLY A 1 93 ? 34.479 -1.638 -27.849 1.00 85.06 93 GLY A O 1
ATOM 792 N N . ILE A 1 94 ? 32.330 -1.269 -28.410 1.00 87.06 94 ILE A N 1
ATOM 793 C CA . ILE A 1 94 ? 32.612 -1.042 -29.834 1.00 87.06 94 ILE A CA 1
ATOM 794 C C . ILE A 1 94 ? 33.417 0.258 -30.001 1.00 87.06 94 ILE A C 1
ATOM 796 O O . ILE A 1 94 ? 33.021 1.289 -29.443 1.00 87.06 94 ILE A O 1
ATOM 800 N N . ASP A 1 95 ? 34.515 0.205 -30.753 1.00 79.69 95 ASP A N 1
ATOM 801 C CA . ASP A 1 95 ? 35.418 1.347 -30.940 1.00 79.69 95 ASP A CA 1
ATOM 802 C C . ASP A 1 95 ? 34.784 2.472 -31.767 1.00 79.69 95 ASP A C 1
ATOM 804 O O . ASP A 1 95 ? 34.810 3.642 -31.376 1.00 79.69 95 ASP A O 1
ATOM 808 N N . HIS A 1 96 ? 34.157 2.126 -32.890 1.00 82.69 96 HIS A N 1
ATOM 809 C CA . HIS A 1 96 ? 33.438 3.066 -33.746 1.00 82.69 96 HIS A CA 1
ATOM 810 C C . HIS A 1 96 ? 32.208 2.407 -34.378 1.00 82.69 96 HIS A C 1
ATOM 812 O O . HIS A 1 96 ? 32.029 1.192 -34.335 1.00 82.69 96 HIS A O 1
ATOM 818 N N . LEU A 1 97 ? 31.303 3.228 -34.903 1.00 86.50 97 LEU A N 1
ATOM 819 C CA . LEU A 1 97 ? 30.146 2.793 -35.682 1.00 86.50 97 LEU A CA 1
ATOM 820 C C . LEU A 1 97 ? 30.186 3.503 -37.036 1.00 86.50 97 LEU A C 1
ATOM 822 O O . LEU A 1 97 ? 30.667 4.637 -37.083 1.00 86.50 97 LEU A O 1
ATOM 826 N N . PRO A 1 98 ? 29.616 2.905 -38.097 1.00 88.12 98 PRO A N 1
ATOM 827 C CA . PRO A 1 98 ? 29.376 3.614 -39.346 1.00 88.12 98 PRO A CA 1
ATOM 828 C C . PRO A 1 98 ? 28.657 4.944 -39.088 1.00 88.12 98 PRO A C 1
ATOM 830 O O . PRO A 1 98 ? 27.703 4.997 -38.301 1.00 88.12 98 PRO A O 1
ATOM 833 N N . GLU A 1 99 ? 29.098 6.010 -39.760 1.00 88.44 99 GLU A N 1
ATOM 834 C CA . GLU A 1 99 ? 28.682 7.392 -39.473 1.00 88.44 99 GLU A CA 1
ATOM 835 C C . GLU A 1 99 ? 27.154 7.541 -39.424 1.00 88.44 99 GLU A C 1
ATOM 837 O O . GLU A 1 99 ? 26.593 8.083 -38.469 1.00 88.44 99 GLU A O 1
ATOM 842 N N . HIS A 1 100 ? 26.457 6.962 -40.403 1.00 88.06 100 HIS A N 1
ATOM 843 C CA . HIS A 1 100 ? 25.002 7.033 -40.497 1.00 88.06 100 HIS A CA 1
ATOM 844 C C . HIS A 1 100 ? 24.282 6.374 -39.299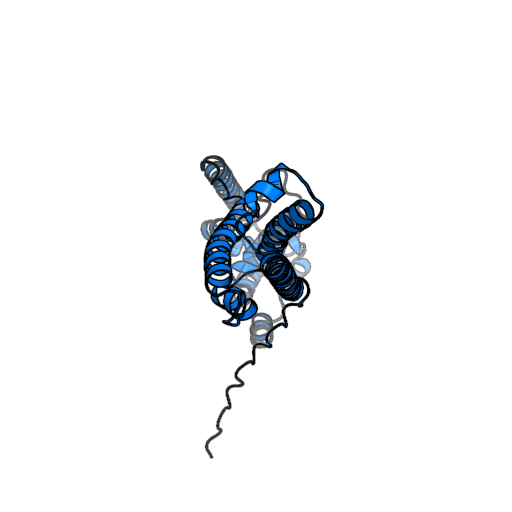 1.00 88.06 100 HIS A C 1
ATOM 846 O O . HIS A 1 100 ? 23.239 6.868 -38.859 1.00 88.06 100 HIS A O 1
ATOM 852 N N . LEU A 1 101 ? 24.832 5.290 -38.729 1.00 88.62 101 LEU A N 1
ATOM 853 C CA . LEU A 1 101 ? 24.288 4.628 -37.536 1.00 88.62 101 LEU A CA 1
ATOM 854 C C . LEU A 1 101 ? 24.567 5.435 -36.271 1.00 88.62 101 LEU A C 1
ATOM 856 O O . LEU A 1 101 ? 23.723 5.480 -35.371 1.00 88.62 101 LEU A O 1
ATOM 860 N N . GLU A 1 102 ? 25.725 6.087 -36.199 1.00 89.19 102 GLU A N 1
ATOM 861 C CA . GLU A 1 102 ? 26.067 6.969 -35.091 1.00 89.19 102 GLU A CA 1
ATOM 862 C C . GLU A 1 102 ? 25.169 8.211 -35.060 1.00 89.19 102 GLU A C 1
ATOM 864 O O . GLU A 1 102 ? 24.574 8.509 -34.017 1.00 89.19 102 GLU A O 1
ATOM 869 N N . THR A 1 103 ? 24.980 8.881 -36.203 1.00 90.12 103 THR A N 1
ATOM 870 C CA . THR A 1 103 ? 24.051 10.013 -36.327 1.00 90.12 103 THR A CA 1
ATOM 871 C C . THR A 1 103 ? 22.633 9.600 -35.946 1.00 90.12 103 THR A C 1
ATOM 873 O O . THR A 1 103 ? 22.001 10.241 -35.101 1.00 90.12 103 THR A O 1
ATOM 876 N N . LEU A 1 104 ? 22.153 8.479 -36.498 1.00 90.06 104 LEU A N 1
ATOM 877 C CA . LEU A 1 104 ? 20.828 7.952 -36.192 1.00 90.06 104 LEU A CA 1
ATOM 878 C C . LEU A 1 104 ? 20.674 7.700 -34.693 1.00 90.06 104 LEU A C 1
ATOM 880 O O . LEU A 1 104 ? 19.682 8.114 -34.094 1.00 90.06 104 LEU A O 1
ATOM 884 N N . PHE A 1 105 ? 21.652 7.049 -34.065 1.00 91.88 105 PHE A N 1
ATOM 885 C CA . PHE A 1 105 ? 21.605 6.744 -32.642 1.00 91.88 105 PHE A CA 1
ATOM 886 C C . PHE A 1 105 ? 21.515 8.010 -31.786 1.00 91.88 105 PHE A C 1
ATOM 888 O O . PHE A 1 105 ? 20.650 8.097 -30.911 1.00 91.88 105 PHE A O 1
ATOM 895 N N . ILE A 1 106 ? 22.349 9.011 -32.071 1.00 90.00 106 ILE A N 1
ATOM 896 C CA . ILE A 1 106 ? 22.342 10.295 -31.362 1.00 90.00 106 ILE A CA 1
ATOM 897 C C . ILE A 1 106 ? 20.977 10.981 -31.492 1.00 90.00 106 ILE A C 1
ATOM 899 O O . ILE A 1 106 ? 20.420 11.439 -30.491 1.00 90.00 106 ILE A O 1
ATOM 903 N N . ASP A 1 107 ? 20.400 11.019 -32.690 1.00 90.62 107 ASP A N 1
ATOM 904 C CA . ASP A 1 107 ? 19.114 11.683 -32.915 1.00 90.62 107 ASP A CA 1
ATOM 905 C C . ASP A 1 107 ? 17.949 10.954 -32.242 1.00 90.62 107 ASP A C 1
ATOM 907 O O . ASP A 1 107 ? 17.052 11.587 -31.673 1.00 90.62 107 ASP A O 1
ATOM 911 N N . LYS A 1 108 ? 17.978 9.618 -32.202 1.00 91.81 108 LYS A N 1
ATOM 912 C CA . LYS A 1 108 ? 16.994 8.851 -31.430 1.00 91.81 108 LYS A CA 1
ATOM 913 C C . LYS A 1 108 ? 17.133 9.089 -29.923 1.00 91.81 108 LYS A C 1
ATOM 915 O O . LYS A 1 108 ? 16.114 9.208 -29.242 1.00 91.81 108 LYS A O 1
ATOM 920 N N . LEU A 1 109 ? 18.352 9.201 -29.389 1.00 90.06 109 LEU A N 1
ATOM 921 C CA . LEU A 1 109 ? 18.553 9.537 -27.975 1.00 90.06 109 LEU A CA 1
ATOM 922 C C . LEU A 1 109 ? 18.004 10.931 -27.638 1.00 90.06 109 LEU A C 1
ATOM 924 O O . LEU A 1 109 ? 17.317 11.074 -26.626 1.00 90.06 109 LEU A O 1
ATOM 928 N N . LYS A 1 110 ? 18.216 11.936 -28.502 1.00 89.56 110 LYS A N 1
ATOM 929 C CA . LYS A 1 110 ? 17.610 13.272 -28.332 1.00 89.56 110 LYS A CA 1
ATOM 930 C C . LYS A 1 110 ? 16.082 13.189 -28.276 1.00 89.56 110 LYS A C 1
ATOM 932 O O . LYS A 1 110 ? 15.470 13.752 -27.372 1.00 89.56 110 LYS A O 1
ATOM 937 N N . LYS A 1 111 ? 15.464 12.414 -29.171 1.00 89.88 111 LYS A N 1
ATOM 938 C CA . LYS A 1 111 ? 14.006 12.214 -29.182 1.00 89.88 111 LYS A CA 1
ATOM 939 C C . LYS A 1 111 ? 13.491 11.554 -27.894 1.00 89.88 111 LYS A C 1
ATOM 941 O O . LYS A 1 111 ? 12.454 11.956 -27.367 1.00 89.88 111 LYS A O 1
ATOM 946 N N . ILE A 1 112 ? 14.220 10.576 -27.345 1.00 89.31 112 ILE A N 1
ATOM 947 C CA . ILE A 1 112 ? 13.905 9.983 -26.031 1.00 89.31 112 ILE A CA 1
ATOM 948 C C . ILE A 1 112 ? 13.927 11.055 -24.928 1.00 89.31 112 ILE A C 1
ATOM 950 O O . ILE A 1 112 ? 13.032 11.088 -24.078 1.00 89.31 112 ILE A O 1
ATOM 954 N N . GLU A 1 113 ? 14.931 11.932 -24.930 1.00 88.06 113 GLU A N 1
ATOM 955 C CA . GLU A 1 113 ? 15.058 13.014 -23.948 1.00 88.06 113 GLU A CA 1
ATOM 956 C C . GLU A 1 113 ? 13.918 14.035 -24.063 1.00 88.06 113 GLU A C 1
ATOM 958 O O . GLU A 1 113 ? 13.344 14.436 -23.047 1.00 88.06 113 GLU A O 1
ATOM 963 N N . GLU A 1 114 ? 13.527 14.413 -25.279 1.00 88.44 114 GLU A N 1
ATOM 964 C CA . GLU A 1 114 ? 12.392 15.306 -25.540 1.00 88.44 114 GLU A CA 1
ATOM 965 C C . GLU A 1 114 ? 11.081 14.742 -24.985 1.00 88.44 114 GLU A C 1
ATOM 967 O O . GLU A 1 114 ? 10.386 15.412 -24.215 1.00 88.44 114 GLU A O 1
ATOM 972 N N . ILE A 1 115 ? 10.772 13.479 -25.288 1.00 87.00 115 ILE A N 1
ATOM 973 C CA . ILE A 1 115 ? 9.564 12.801 -24.794 1.00 87.00 115 ILE A CA 1
ATOM 974 C C . ILE A 1 115 ? 9.577 12.725 -23.266 1.00 87.00 115 ILE A C 1
ATOM 976 O O . ILE A 1 115 ? 8.563 12.982 -22.603 1.00 87.00 115 ILE A O 1
ATOM 980 N N . ALA A 1 116 ? 10.732 12.408 -22.680 1.00 85.94 116 ALA A N 1
ATOM 981 C CA . ALA A 1 116 ? 10.875 12.353 -21.237 1.00 85.94 116 ALA A CA 1
ATOM 982 C C . ALA A 1 116 ? 10.652 13.720 -20.569 1.00 85.94 116 ALA A C 1
ATOM 984 O O . ALA A 1 116 ? 10.038 13.766 -19.495 1.00 85.94 116 ALA A O 1
ATOM 985 N N . ASN A 1 117 ? 11.103 14.807 -21.201 1.00 84.81 117 ASN A N 1
ATOM 986 C CA . ASN A 1 117 ? 10.904 16.176 -20.731 1.00 84.81 117 ASN A CA 1
ATOM 987 C C . ASN A 1 117 ? 9.437 16.606 -20.831 1.00 84.81 117 ASN A C 1
ATOM 989 O O . ASN A 1 117 ? 8.877 17.050 -19.829 1.00 84.81 117 ASN A O 1
ATOM 993 N N . VAL A 1 118 ? 8.779 16.385 -21.975 1.00 84.44 118 VAL A N 1
ATOM 994 C CA . VAL A 1 118 ? 7.338 16.662 -22.148 1.00 84.44 118 VAL A CA 1
ATOM 995 C C . VAL A 1 118 ? 6.525 15.929 -21.084 1.00 84.44 118 VAL A C 1
ATOM 997 O O . VAL A 1 118 ? 5.684 16.513 -20.404 1.00 84.44 118 VAL A O 1
ATOM 1000 N N . ARG A 1 119 ? 6.833 14.652 -20.849 1.00 82.50 119 ARG A N 1
ATOM 1001 C CA . ARG A 1 119 ? 6.180 13.854 -19.809 1.00 82.50 119 ARG A CA 1
ATOM 1002 C C . ARG A 1 119 ? 6.374 14.423 -18.405 1.00 82.50 119 ARG A C 1
ATOM 1004 O O . ARG A 1 119 ? 5.468 14.289 -17.585 1.00 82.50 119 ARG A O 1
ATOM 1011 N N . LYS A 1 120 ? 7.544 14.988 -18.100 1.00 79.44 120 LYS A N 1
ATOM 1012 C CA . LYS A 1 120 ? 7.807 15.620 -16.802 1.00 79.44 120 LYS A CA 1
ATOM 1013 C C . LYS A 1 120 ? 6.911 16.851 -16.624 1.00 79.44 120 LYS A C 1
ATOM 1015 O O . LYS A 1 120 ? 6.173 16.904 -15.649 1.00 79.44 120 LYS A O 1
ATOM 1020 N N . VAL A 1 121 ? 6.861 17.733 -17.624 1.00 76.31 121 VAL A N 1
ATOM 1021 C CA . VAL A 1 121 ? 6.017 18.944 -17.625 1.00 76.31 121 VAL A CA 1
ATOM 1022 C C . VAL A 1 121 ? 4.520 18.611 -17.524 1.00 76.31 121 VAL A C 1
ATOM 1024 O O . VAL A 1 121 ? 3.788 19.222 -16.748 1.00 76.31 121 VAL A O 1
ATOM 1027 N N . VAL A 1 122 ? 4.049 17.587 -18.243 1.00 73.00 122 VAL A N 1
ATOM 1028 C CA . VAL A 1 122 ? 2.649 17.116 -18.168 1.00 73.00 122 VAL A CA 1
ATOM 1029 C C . VAL A 1 122 ? 2.311 16.511 -16.800 1.00 73.00 122 VAL A C 1
ATOM 1031 O O . VAL A 1 122 ? 1.154 16.496 -16.384 1.00 73.00 122 VAL A O 1
ATOM 1034 N N . ASN A 1 123 ? 3.297 15.966 -16.089 1.00 66.69 123 ASN A N 1
ATOM 1035 C CA . ASN A 1 123 ? 3.069 15.412 -14.760 1.00 66.69 123 ASN A CA 1
ATOM 1036 C C . ASN A 1 123 ? 3.086 16.498 -13.675 1.00 66.69 123 ASN A C 1
ATOM 1038 O O . ASN A 1 123 ? 2.312 16.384 -12.732 1.00 66.69 123 ASN A O 1
ATOM 1042 N N . ASP A 1 124 ? 3.904 17.539 -13.846 1.00 66.00 124 ASP A N 1
ATOM 1043 C CA . ASP A 1 124 ? 3.983 18.692 -12.937 1.00 66.00 124 ASP A CA 1
ATOM 1044 C C . ASP A 1 124 ? 2.777 19.648 -13.089 1.00 66.00 124 ASP A C 1
ATOM 1046 O O . ASP A 1 124 ? 2.446 20.381 -12.165 1.00 66.00 124 ASP A O 1
ATOM 1050 N N . SER A 1 125 ? 2.073 19.614 -14.227 1.00 63.25 125 SER A N 1
ATOM 1051 C CA . SER A 1 125 ? 0.863 20.419 -14.497 1.00 63.25 125 SER A CA 1
ATOM 1052 C C . SER A 1 125 ? -0.455 19.754 -14.082 1.00 63.25 125 SER A C 1
ATOM 1054 O O . SER A 1 125 ? -1.520 20.364 -14.189 1.00 63.25 125 SER A O 1
ATOM 1056 N N . LYS A 1 126 ? -0.426 18.508 -13.591 1.00 54.44 126 LYS A N 1
ATOM 1057 C CA . LYS A 1 126 ? -1.623 17.902 -12.995 1.00 54.44 126 LYS A CA 1
ATOM 1058 C C . LYS A 1 126 ? -1.817 18.496 -11.602 1.00 54.44 126 LYS A C 1
ATOM 1060 O O . LYS A 1 126 ? -0.860 18.462 -10.833 1.00 54.44 126 LYS A O 1
ATOM 1065 N N . PRO A 1 127 ? -3.027 18.976 -11.243 1.00 55.97 127 PRO A N 1
ATOM 1066 C CA . PRO A 1 127 ? -3.288 19.391 -9.873 1.00 55.97 127 PRO A CA 1
ATOM 1067 C C . PRO A 1 127 ? -2.930 18.224 -8.961 1.00 55.97 127 PRO A C 1
ATOM 1069 O O . PRO A 1 127 ? -3.295 17.078 -9.261 1.00 55.97 127 PRO A O 1
ATOM 1072 N N . ASP A 1 128 ? -2.173 18.512 -7.900 1.00 54.47 128 ASP A N 1
ATOM 1073 C CA . ASP A 1 128 ? -1.787 17.527 -6.902 1.00 54.47 128 ASP A CA 1
ATOM 1074 C C . ASP A 1 128 ? -3.033 16.738 -6.520 1.00 54.47 128 ASP A C 1
ATOM 1076 O O . ASP A 1 128 ? -3.964 17.250 -5.894 1.00 54.47 128 ASP A O 1
ATOM 1080 N N . LYS A 1 129 ? -3.089 15.473 -6.948 1.00 55.25 129 LYS A N 1
ATOM 1081 C CA . LYS A 1 129 ? -4.105 14.558 -6.451 1.00 55.25 129 LYS A CA 1
ATOM 1082 C C . LYS A 1 129 ? -3.859 14.510 -4.957 1.00 55.25 129 LYS A C 1
ATOM 1084 O O . LYS A 1 129 ? -2.881 13.883 -4.548 1.00 55.25 129 LYS A O 1
ATOM 1089 N N . ILE A 1 130 ? -4.713 15.179 -4.179 1.00 58.03 130 ILE A N 1
ATOM 1090 C CA . ILE A 1 130 ? -4.743 15.096 -2.722 1.00 58.03 130 ILE A CA 1
ATOM 1091 C C . ILE A 1 130 ? -4.734 13.604 -2.419 1.00 58.03 130 ILE A C 1
ATOM 1093 O O . ILE A 1 130 ? -5.733 12.911 -2.621 1.00 58.03 130 ILE A O 1
ATOM 1097 N N . LYS A 1 131 ? -3.567 13.069 -2.052 1.00 58.50 131 LYS A N 1
ATOM 1098 C CA . LYS A 1 131 ? -3.454 11.671 -1.662 1.00 58.50 131 LYS A CA 1
ATOM 1099 C C . LYS A 1 131 ? -4.322 11.586 -0.419 1.00 58.50 131 LYS A C 1
ATOM 1101 O O . LYS A 1 131 ? -3.999 12.282 0.544 1.00 58.50 131 LYS A O 1
ATOM 1106 N N . PRO A 1 132 ? -5.432 10.828 -0.424 1.00 59.75 132 PRO A N 1
ATOM 1107 C CA . PRO A 1 132 ? -6.236 10.730 0.774 1.00 59.75 132 PRO A CA 1
ATOM 1108 C C . PRO A 1 132 ? -5.318 10.182 1.859 1.00 59.75 132 PRO A C 1
ATOM 1110 O O . PRO A 1 132 ? -4.729 9.112 1.677 1.00 59.75 132 PRO A O 1
ATOM 1113 N N . ASP A 1 133 ? -5.133 10.967 2.919 1.00 81.44 133 ASP A N 1
ATOM 1114 C CA . ASP A 1 133 ? -4.232 10.625 4.006 1.00 81.44 133 ASP A CA 1
ATOM 1115 C C . ASP A 1 133 ? -4.636 9.246 4.532 1.00 81.44 133 ASP A C 1
ATOM 1117 O O . ASP A 1 133 ? -5.733 9.031 5.056 1.00 81.44 133 ASP A O 1
ATOM 1121 N N . ILE A 1 134 ? -3.758 8.272 4.295 1.00 79.75 134 ILE A N 1
ATOM 1122 C CA . ILE A 1 134 ? -3.999 6.874 4.636 1.00 79.75 134 ILE A CA 1
ATOM 1123 C C . ILE A 1 134 ? -4.232 6.767 6.145 1.00 79.75 134 ILE A C 1
ATOM 1125 O O . ILE A 1 134 ? -5.071 5.975 6.570 1.00 79.75 134 ILE A O 1
ATOM 1129 N N . GLN A 1 135 ? -3.561 7.601 6.948 1.00 83.31 135 GLN A N 1
ATOM 1130 C CA . GLN A 1 135 ? -3.780 7.648 8.390 1.00 83.31 135 GLN A CA 1
ATOM 1131 C C . GLN A 1 135 ? -5.173 8.171 8.722 1.00 83.31 135 GLN A C 1
ATOM 1133 O O . GLN A 1 135 ? -5.865 7.555 9.530 1.0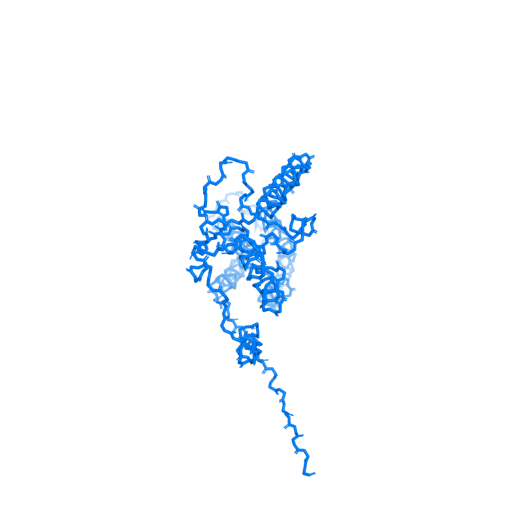0 83.31 135 GLN A O 1
ATOM 1138 N N . LYS A 1 136 ? -5.623 9.243 8.057 1.00 87.06 136 LYS A N 1
ATOM 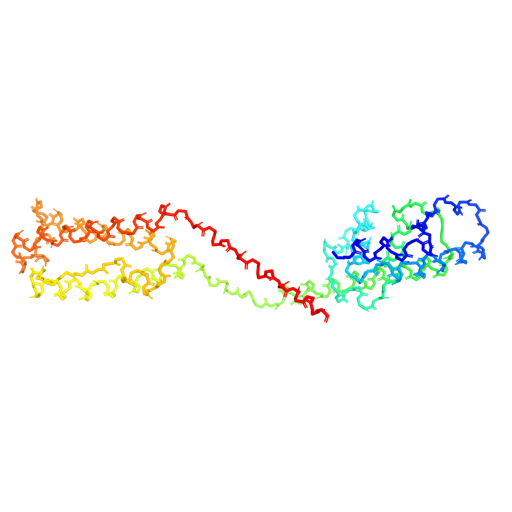1139 C CA . LYS A 1 136 ? -6.989 9.756 8.208 1.00 87.06 136 LYS A CA 1
ATOM 1140 C C . LYS A 1 136 ? -8.033 8.680 7.906 1.00 87.06 136 LYS A C 1
ATOM 1142 O O . LYS A 1 136 ? -8.914 8.456 8.726 1.00 87.06 136 LYS A O 1
ATOM 1147 N N . ARG A 1 137 ? -7.884 7.928 6.810 1.00 86.44 137 ARG A N 1
ATOM 1148 C CA . ARG A 1 137 ? -8.805 6.823 6.469 1.00 86.44 137 ARG A CA 1
ATOM 1149 C C . ARG A 1 137 ? -8.798 5.696 7.500 1.00 86.44 137 ARG A C 1
ATOM 1151 O O . ARG A 1 137 ? -9.844 5.121 7.780 1.00 86.44 137 ARG A O 1
ATOM 1158 N N . ILE A 1 138 ? -7.629 5.359 8.045 1.00 89.12 138 ILE A N 1
ATOM 1159 C CA . ILE A 1 138 ? -7.505 4.344 9.101 1.00 89.12 138 ILE A CA 1
ATOM 1160 C C . ILE A 1 138 ? -8.219 4.812 10.376 1.00 89.12 138 ILE A C 1
ATOM 1162 O O . ILE A 1 138 ? -8.964 4.031 10.963 1.00 89.12 138 ILE A O 1
ATOM 1166 N N . ARG A 1 139 ? -8.029 6.076 10.779 1.00 88.56 139 ARG A N 1
ATOM 1167 C CA . ARG A 1 139 ? -8.712 6.666 11.943 1.00 88.56 139 ARG A CA 1
ATOM 1168 C C . ARG A 1 139 ? -10.221 6.736 11.734 1.00 88.56 139 ARG A C 1
ATOM 1170 O O . ARG A 1 139 ? -10.969 6.342 12.615 1.00 88.56 139 ARG A O 1
ATOM 1177 N N . GLU A 1 140 ? -10.676 7.166 10.559 1.00 89.81 140 GLU A N 1
ATOM 1178 C CA . GLU A 1 140 ? -12.103 7.193 10.216 1.00 89.81 140 GLU A CA 1
ATOM 1179 C C . GLU A 1 140 ? -12.728 5.794 10.249 1.00 89.81 140 GLU A C 1
ATOM 1181 O O . GLU A 1 140 ? -13.838 5.635 10.747 1.00 89.81 140 GLU A O 1
ATOM 1186 N N . ALA A 1 141 ? -12.019 4.768 9.770 1.00 91.19 141 ALA A N 1
ATOM 1187 C CA . ALA A 1 141 ? -12.493 3.389 9.857 1.00 91.19 141 ALA A CA 1
ATOM 1188 C C . ALA A 1 141 ? -12.612 2.908 11.312 1.00 91.19 141 ALA A C 1
ATOM 1190 O O . ALA A 1 141 ? -13.595 2.257 11.648 1.00 91.19 141 ALA A O 1
ATOM 1191 N N . ALA A 1 142 ? -11.648 3.247 12.175 1.00 92.25 142 ALA A N 1
ATOM 1192 C CA . ALA A 1 142 ? -11.728 2.931 13.601 1.00 92.25 142 ALA A CA 1
ATOM 1193 C C . ALA A 1 142 ? -12.901 3.657 14.282 1.00 92.25 142 ALA A C 1
ATOM 1195 O O . ALA A 1 142 ? -13.657 3.021 15.005 1.00 92.25 142 ALA A O 1
ATOM 1196 N N . ARG A 1 143 ? -13.114 4.946 13.980 1.00 90.75 143 ARG A N 1
ATOM 1197 C CA . ARG A 1 143 ? -14.248 5.725 14.509 1.00 90.75 143 ARG A CA 1
ATOM 1198 C C . ARG A 1 143 ? -15.604 5.168 14.090 1.00 90.75 143 ARG A C 1
ATOM 1200 O O . ARG A 1 143 ? -16.502 5.101 14.911 1.00 90.75 143 ARG A O 1
ATOM 1207 N N . ARG A 1 144 ? -15.753 4.729 12.837 1.00 92.19 144 ARG A N 1
ATOM 1208 C CA . ARG A 1 144 ? -16.994 4.072 12.387 1.00 92.19 144 ARG A CA 1
ATOM 1209 C C . ARG A 1 144 ? -17.291 2.816 13.196 1.00 92.19 144 ARG A C 1
ATOM 1211 O O . ARG A 1 144 ? -18.394 2.666 13.690 1.00 92.19 144 ARG A O 1
ATOM 1218 N N . LEU A 1 145 ? -16.277 1.976 13.391 1.00 93.25 145 LEU A N 1
ATOM 1219 C CA . LEU A 1 145 ? -16.415 0.769 14.204 1.00 93.25 145 LEU A CA 1
ATOM 1220 C C . LEU A 1 145 ? -16.678 1.082 15.678 1.00 93.25 145 LEU A C 1
ATOM 1222 O O . LEU A 1 145 ? -17.324 0.285 16.339 1.00 93.25 145 LEU A O 1
ATOM 1226 N N . ARG A 1 146 ? -16.184 2.214 16.194 1.00 90.88 146 ARG A N 1
ATOM 1227 C CA . ARG A 1 146 ? -16.498 2.684 17.548 1.00 90.88 146 ARG A CA 1
ATOM 1228 C C . ARG A 1 146 ? -17.997 2.959 17.700 1.00 90.88 146 ARG A C 1
ATOM 1230 O O . ARG A 1 146 ? -18.555 2.507 18.685 1.00 90.88 146 ARG A O 1
ATOM 1237 N N . TYR A 1 147 ? -18.642 3.608 16.728 1.00 91.94 147 TYR A N 1
ATOM 1238 C CA . TYR A 1 147 ? -20.097 3.830 16.771 1.00 91.94 147 TYR A CA 1
ATOM 1239 C C . TYR A 1 147 ? -20.883 2.515 16.762 1.00 91.94 147 TYR A C 1
ATOM 1241 O O . TYR A 1 147 ? -21.766 2.327 17.589 1.00 91.94 147 TYR A O 1
ATOM 1249 N N . ASP A 1 148 ? -20.502 1.568 15.898 1.00 92.50 148 ASP A N 1
ATOM 1250 C CA . ASP A 1 148 ? -21.126 0.236 15.876 1.00 92.50 148 ASP A CA 1
ATOM 1251 C C . ASP A 1 148 ? -20.922 -0.516 17.211 1.00 92.50 148 ASP A C 1
ATOM 1253 O O . ASP A 1 148 ? -21.724 -1.360 17.601 1.00 92.50 148 ASP A O 1
ATOM 1257 N N . ILE A 1 149 ? -19.811 -0.253 17.907 1.00 91.94 149 ILE A N 1
ATOM 1258 C CA . ILE A 1 149 ? -19.516 -0.835 19.220 1.00 91.94 149 ILE A CA 1
ATOM 1259 C C . ILE A 1 149 ? -20.348 -0.177 20.322 1.00 91.94 149 ILE A C 1
ATOM 1261 O O . ILE A 1 149 ? -20.786 -0.897 21.211 1.00 91.94 149 ILE A O 1
ATOM 1265 N N . GLU A 1 150 ? -20.570 1.138 20.275 1.00 91.06 150 GLU A N 1
ATOM 1266 C CA . GLU A 1 150 ? -21.449 1.847 21.218 1.00 91.06 150 GLU A CA 1
ATOM 1267 C C . GLU A 1 150 ? -22.872 1.286 21.173 1.00 91.06 150 GLU A C 1
ATOM 1269 O O . GLU A 1 150 ? -23.406 0.933 22.217 1.00 91.06 150 GLU A O 1
ATOM 1274 N N . GLU A 1 151 ? -23.417 1.044 19.978 1.00 92.50 151 GLU A N 1
ATOM 1275 C CA . GLU A 1 151 ? -24.724 0.386 19.824 1.00 92.50 151 GLU A CA 1
ATOM 1276 C C . GLU A 1 151 ? -24.747 -1.002 20.492 1.00 92.50 151 GLU A C 1
ATOM 1278 O O . GLU A 1 151 ? -25.662 -1.335 21.244 1.00 92.50 151 GLU A O 1
ATOM 1283 N N . VAL A 1 152 ? -23.694 -1.803 20.299 1.00 92.94 152 VAL A N 1
ATOM 1284 C CA . VAL A 1 152 ? -23.566 -3.109 20.966 1.00 92.94 152 VAL A CA 1
ATOM 1285 C C . VAL A 1 152 ? -23.450 -2.964 22.486 1.00 92.94 152 VAL A C 1
ATOM 1287 O O . VAL A 1 152 ? -23.929 -3.828 23.217 1.00 92.94 152 VAL A O 1
ATOM 1290 N N . ILE A 1 153 ? -22.779 -1.929 22.985 1.00 92.38 153 ILE A N 1
ATOM 1291 C CA . ILE A 1 153 ? -22.629 -1.690 24.424 1.00 92.38 153 ILE A CA 1
ATOM 1292 C C . ILE A 1 153 ? -23.979 -1.353 25.043 1.00 92.38 153 ILE A C 1
ATOM 1294 O O . ILE A 1 153 ? -24.317 -1.957 26.060 1.00 92.38 153 ILE A O 1
ATOM 1298 N N . ASP A 1 154 ? -24.752 -0.475 24.411 1.00 92.38 154 ASP A N 1
ATOM 1299 C CA . ASP A 1 154 ? -26.095 -0.114 24.863 1.00 92.38 154 ASP A CA 1
ATOM 1300 C C . ASP A 1 154 ? -26.994 -1.360 24.915 1.00 92.38 154 ASP A C 1
ATOM 1302 O O . ASP A 1 154 ? -27.578 -1.662 25.956 1.00 92.38 154 ASP A O 1
ATOM 1306 N N . GLU A 1 155 ? -26.981 -2.193 23.865 1.00 93.38 155 GLU A N 1
ATOM 1307 C CA . GLU A 1 155 ? -27.698 -3.478 23.861 1.00 93.38 155 GLU A CA 1
ATOM 1308 C C . GLU A 1 155 ? -27.257 -4.417 25.000 1.00 93.38 155 GLU A C 1
ATOM 1310 O O . GLU A 1 155 ? -28.068 -5.148 25.578 1.00 93.38 155 GLU A O 1
ATOM 1315 N N . GLN A 1 156 ? -25.958 -4.449 25.317 1.00 92.94 156 GLN A N 1
ATOM 1316 C CA . GLN A 1 156 ? -25.427 -5.265 26.409 1.00 92.94 156 GLN A CA 1
ATOM 1317 C C . GLN A 1 156 ? -25.819 -4.712 27.783 1.00 92.94 156 GLN A C 1
ATOM 1319 O O . GLN A 1 156 ? -26.044 -5.503 28.700 1.00 92.94 156 GLN A O 1
ATOM 1324 N N . ILE A 1 157 ? -25.904 -3.392 27.941 1.00 92.12 157 ILE A N 1
ATOM 1325 C CA . ILE A 1 157 ? -26.356 -2.741 29.173 1.00 92.12 157 ILE A CA 1
ATOM 1326 C C . ILE A 1 157 ? -27.840 -3.039 29.408 1.00 92.12 157 ILE A C 1
ATOM 1328 O O . ILE A 1 157 ? -28.185 -3.500 30.502 1.00 92.12 157 ILE A O 1
ATOM 1332 N N . ASP A 1 158 ? -28.676 -2.860 28.382 1.00 91.56 158 ASP A N 1
ATOM 1333 C CA . ASP A 1 158 ? -30.126 -3.093 28.425 1.00 91.56 158 ASP A CA 1
ATOM 1334 C C . ASP A 1 158 ? -30.470 -4.554 28.741 1.00 91.56 158 ASP A C 1
ATOM 1336 O O . ASP A 1 158 ? -31.371 -4.850 29.527 1.00 91.56 158 ASP A O 1
ATOM 1340 N N . ASP A 1 159 ? -29.709 -5.497 28.178 1.00 92.19 159 ASP A N 1
ATOM 1341 C CA . ASP A 1 159 ? -29.855 -6.931 28.454 1.00 92.19 159 ASP A CA 1
ATOM 1342 C C . ASP A 1 159 ? -29.098 -7.383 29.721 1.00 92.19 159 ASP A C 1
ATOM 1344 O O . ASP A 1 159 ? -29.018 -8.576 30.025 1.00 92.19 159 ASP A O 1
ATOM 1348 N N . GLU A 1 160 ? -28.508 -6.452 30.476 1.00 88.88 160 GLU A N 1
ATOM 1349 C CA . GLU A 1 160 ? -27.685 -6.706 31.665 1.00 88.88 160 GLU A CA 1
ATOM 1350 C C . GLU A 1 160 ? -26.565 -7.741 31.436 1.00 88.88 160 GLU A C 1
ATOM 1352 O O . GLU A 1 160 ? -26.178 -8.478 32.352 1.00 88.88 160 GLU A O 1
ATOM 1357 N N . PHE A 1 161 ? -26.013 -7.799 30.225 1.00 89.69 161 PHE A N 1
ATOM 1358 C CA . PHE A 1 161 ? -24.978 -8.740 29.789 1.00 89.69 161 PHE A CA 1
ATOM 1359 C C . PHE A 1 161 ? -25.411 -10.219 29.846 1.00 89.69 161 PHE A C 1
ATOM 1361 O O . PHE A 1 161 ? -24.575 -11.107 30.053 1.00 89.69 161 PHE A O 1
ATOM 1368 N N . LYS A 1 162 ? -26.710 -10.522 29.693 1.00 87.25 162 LYS A N 1
ATOM 1369 C CA . LYS A 1 162 ? -27.214 -11.910 29.652 1.00 87.25 162 LYS A CA 1
ATOM 1370 C C . LYS A 1 162 ? -26.799 -12.617 28.359 1.00 87.25 162 LYS A C 1
ATOM 1372 O O . LYS A 1 162 ? -26.376 -13.777 28.395 1.00 87.25 162 LYS A O 1
ATOM 1377 N N . LYS A 1 163 ? -26.861 -11.930 27.217 1.00 86.75 163 LYS A N 1
ATOM 1378 C CA . LYS A 1 163 ? -26.395 -12.436 25.918 1.00 86.75 163 LYS A CA 1
ATOM 1379 C C . LYS A 1 163 ? -24.883 -12.315 25.778 1.00 86.75 163 LYS A C 1
ATOM 1381 O O . LYS A 1 163 ? -24.301 -11.252 25.955 1.00 86.75 163 LYS A O 1
ATOM 1386 N N . LYS A 1 164 ? -24.234 -13.403 25.356 1.00 86.69 164 LYS A N 1
ATOM 1387 C CA . LYS A 1 164 ? -22.801 -13.393 25.036 1.00 86.69 164 LYS A CA 1
ATOM 1388 C C . LYS A 1 164 ? -22.561 -12.747 23.674 1.00 86.69 164 LYS A C 1
ATOM 1390 O O . LYS A 1 164 ? -22.873 -13.347 22.649 1.00 86.69 164 LYS A O 1
ATOM 1395 N N . PHE A 1 165 ? -21.912 -11.590 23.660 1.00 90.38 165 PHE A N 1
ATOM 1396 C CA . PHE A 1 165 ? -21.400 -10.994 22.430 1.00 90.38 165 PHE A CA 1
ATOM 1397 C C . PHE A 1 165 ? -20.009 -11.544 22.058 1.00 90.38 165 PHE A C 1
ATOM 1399 O O . PHE A 1 165 ? -19.117 -11.694 22.904 1.00 90.38 165 PHE A O 1
ATOM 1406 N N . ASN A 1 166 ? -19.820 -11.865 20.774 1.00 90.62 166 ASN A N 1
ATOM 1407 C CA . ASN A 1 166 ? -18.562 -12.372 20.228 1.00 90.62 166 ASN A CA 1
ATOM 1408 C C . ASN A 1 166 ? -17.832 -11.276 19.440 1.00 90.62 166 ASN A C 1
ATOM 1410 O O . ASN A 1 166 ? -18.007 -11.131 18.228 1.00 90.62 166 ASN A O 1
ATOM 1414 N N . PHE A 1 167 ? -16.969 -10.533 20.131 1.00 91.75 167 PHE A N 1
ATOM 1415 C CA . PHE A 1 167 ? -16.241 -9.425 19.519 1.00 91.75 167 PHE A CA 1
ATOM 1416 C C . PHE A 1 167 ? -15.252 -9.872 18.436 1.00 91.75 167 PHE A C 1
ATOM 1418 O O . PHE A 1 167 ? -15.083 -9.192 17.427 1.00 91.75 167 PHE A O 1
ATOM 1425 N N . LYS A 1 168 ? -14.665 -11.065 18.560 1.00 89.62 168 LYS A N 1
ATOM 1426 C CA . LYS A 1 168 ? -13.807 -11.625 17.512 1.00 89.62 168 LYS A CA 1
ATOM 1427 C C . LYS A 1 168 ? -14.558 -11.780 16.188 1.00 89.62 168 LYS A C 1
ATOM 1429 O O . LYS A 1 168 ? -14.061 -11.369 15.141 1.00 89.62 168 LYS A O 1
ATOM 1434 N N . GLN A 1 169 ? -15.778 -12.318 16.234 1.00 91.25 169 GLN A N 1
ATOM 1435 C CA . GLN A 1 169 ? -16.623 -12.463 15.046 1.00 91.25 169 GLN A CA 1
ATOM 1436 C C . GLN A 1 169 ? -17.008 -11.101 14.449 1.00 91.25 169 GLN A C 1
ATOM 1438 O O . GLN A 1 169 ? -17.041 -10.955 13.226 1.00 91.25 169 GLN A O 1
ATOM 1443 N N . PHE A 1 170 ? -17.245 -10.093 15.293 1.00 92.62 170 PHE A N 1
ATOM 1444 C CA . PHE A 1 170 ? -17.478 -8.714 14.857 1.00 92.62 170 PHE A CA 1
ATOM 1445 C C . PHE A 1 170 ? -16.270 -8.144 14.093 1.00 92.62 170 PHE A C 1
ATOM 1447 O O . PHE A 1 170 ? -16.423 -7.633 12.980 1.00 92.62 170 PHE A O 1
ATOM 1454 N N . LEU A 1 171 ? -15.055 -8.296 14.631 1.00 91.56 171 LEU A N 1
ATOM 1455 C CA . LEU A 1 171 ? -13.822 -7.829 13.986 1.00 91.56 171 LEU A CA 1
ATOM 1456 C C . LEU A 1 171 ? -13.555 -8.552 12.653 1.00 91.56 171 LEU A C 1
ATOM 1458 O O . LEU A 1 171 ? -13.130 -7.931 11.673 1.00 91.56 171 LEU A O 1
ATOM 1462 N N . GLU A 1 172 ? -13.834 -9.857 12.587 1.00 89.75 172 GLU A N 1
ATOM 1463 C CA . GLU A 1 172 ? -13.710 -10.656 11.363 1.00 89.75 172 GLU A CA 1
ATOM 1464 C C . GLU A 1 172 ? -14.720 -10.225 10.287 1.00 89.75 172 GLU A C 1
ATOM 1466 O O . GLU A 1 172 ? -14.333 -10.013 9.132 1.00 89.75 172 GLU A O 1
ATOM 1471 N N . ARG A 1 173 ? -15.994 -10.028 10.660 1.00 91.50 173 ARG A N 1
ATOM 1472 C CA . ARG A 1 173 ? -17.062 -9.561 9.755 1.00 91.50 173 ARG A CA 1
ATOM 1473 C C . ARG A 1 173 ? -16.733 -8.194 9.157 1.00 91.50 173 ARG A C 1
ATOM 1475 O O . ARG A 1 173 ? -16.892 -7.999 7.952 1.00 91.50 173 ARG A O 1
ATOM 1482 N N . ASN A 1 174 ? -16.197 -7.295 9.978 1.00 91.62 174 ASN A N 1
ATOM 1483 C CA . ASN A 1 174 ? -15.787 -5.951 9.578 1.00 91.62 174 ASN A CA 1
ATOM 1484 C C . ASN A 1 174 ? -14.411 -5.891 8.894 1.00 91.62 174 ASN A C 1
ATOM 1486 O O . ASN A 1 174 ? -13.947 -4.813 8.519 1.00 91.62 174 ASN A O 1
ATOM 1490 N N . LYS A 1 175 ? -13.755 -7.044 8.682 1.00 90.25 175 LYS A N 1
ATOM 1491 C CA . LYS A 1 175 ? -12.448 -7.161 8.010 1.00 90.25 175 LYS A CA 1
ATOM 1492 C C . LYS A 1 175 ? -11.404 -6.213 8.612 1.00 90.25 175 LYS A C 1
ATOM 1494 O O . LYS A 1 175 ? -10.619 -5.593 7.886 1.00 90.25 175 LYS A O 1
ATOM 1499 N N . VAL A 1 176 ? -11.399 -6.096 9.940 1.00 91.25 176 VAL A N 1
ATOM 1500 C CA . VAL A 1 176 ? -10.550 -5.141 10.655 1.00 91.25 176 VAL A CA 1
ATOM 1501 C C . VAL A 1 176 ? -9.077 -5.447 10.389 1.00 91.25 176 VAL A C 1
ATOM 1503 O O . VAL A 1 176 ? -8.588 -6.564 10.556 1.00 91.25 176 VAL A O 1
ATOM 1506 N N . THR A 1 177 ? -8.347 -4.430 9.933 1.00 90.88 177 THR A N 1
ATOM 1507 C CA . THR A 1 177 ? -6.906 -4.535 9.681 1.00 90.88 177 THR A CA 1
ATOM 1508 C C . THR A 1 177 ? -6.119 -4.160 10.931 1.00 90.88 177 THR A C 1
ATOM 1510 O O . THR A 1 177 ? -6.608 -3.413 11.771 1.00 90.88 177 THR A O 1
ATOM 1513 N N . ARG A 1 178 ? -4.863 -4.608 11.047 1.00 90.94 178 ARG A N 1
ATOM 1514 C CA . ARG A 1 178 ? -4.036 -4.292 12.227 1.00 90.94 178 ARG A CA 1
ATOM 1515 C C . ARG A 1 178 ? -3.910 -2.797 12.550 1.00 90.94 178 ARG A C 1
ATOM 1517 O O . ARG A 1 178 ? -4.009 -2.466 13.725 1.00 90.94 178 ARG A O 1
ATOM 1524 N N . PRO A 1 179 ? -3.693 -1.889 11.574 1.00 91.12 179 PRO A N 1
ATOM 1525 C CA . PRO A 1 179 ? -3.632 -0.462 11.881 1.00 91.12 179 PRO A CA 1
ATOM 1526 C C . PRO A 1 179 ? -4.952 0.064 12.452 1.00 91.12 179 PRO A C 1
ATOM 1528 O O . PRO A 1 179 ? -4.933 0.861 13.380 1.00 91.12 179 PRO A O 1
ATOM 1531 N N . VAL A 1 180 ? -6.085 -0.426 11.938 1.00 92.50 180 VAL A N 1
ATOM 1532 C CA . VAL A 1 180 ? -7.416 -0.070 12.448 1.00 92.50 180 VAL A CA 1
ATOM 1533 C C . VAL A 1 180 ? -7.615 -0.634 13.855 1.00 92.50 180 VAL A C 1
ATOM 1535 O O . VAL A 1 180 ? -8.009 0.116 14.734 1.00 92.50 180 VAL A O 1
ATOM 1538 N N . ALA A 1 181 ? -7.247 -1.897 14.105 1.00 93.31 181 ALA A N 1
ATOM 1539 C CA . ALA A 1 181 ? -7.311 -2.511 15.435 1.00 93.31 181 ALA A CA 1
ATOM 1540 C C . ALA A 1 181 ? -6.470 -1.752 16.477 1.00 93.31 181 ALA A C 1
ATOM 1542 O O . ALA A 1 181 ? -6.890 -1.620 17.620 1.00 93.31 181 ALA A O 1
ATOM 1543 N N . LYS A 1 182 ? -5.309 -1.204 16.083 1.00 93.19 182 LYS A N 1
ATOM 1544 C CA . LYS A 1 182 ? -4.476 -0.377 16.970 1.00 93.19 182 LYS A CA 1
ATOM 1545 C C . LYS A 1 182 ? -5.192 0.901 17.406 1.00 93.19 182 LYS A C 1
ATOM 1547 O O . LYS A 1 182 ? -5.142 1.231 18.582 1.00 93.19 182 LYS A O 1
ATOM 1552 N N . HIS A 1 183 ? -5.837 1.607 16.478 1.00 93.31 183 HIS A N 1
ATOM 1553 C CA . HIS A 1 183 ? -6.616 2.801 16.815 1.00 93.31 183 HIS A CA 1
ATOM 1554 C C . HIS A 1 183 ? -7.877 2.449 17.605 1.00 93.31 183 HIS A C 1
ATOM 1556 O O . HIS A 1 183 ? -8.147 3.076 18.617 1.00 93.31 183 HIS A O 1
ATOM 1562 N N . LEU A 1 184 ? -8.587 1.398 17.198 1.00 94.06 184 LEU A N 1
ATOM 1563 C CA . LEU A 1 184 ? -9.794 0.936 17.874 1.00 94.06 184 LEU A CA 1
ATOM 1564 C C . LEU A 1 184 ? -9.523 0.526 19.328 1.00 94.06 184 LEU A C 1
ATOM 1566 O O . LEU A 1 184 ? -10.311 0.843 20.207 1.00 94.06 184 LEU A O 1
ATOM 1570 N N . LYS A 1 185 ? -8.385 -0.129 19.599 1.00 94.38 185 LYS A N 1
ATOM 1571 C CA . LYS A 1 185 ? -7.961 -0.456 20.965 1.00 94.38 185 LYS A CA 1
ATOM 1572 C C . LYS A 1 185 ? -7.847 0.796 21.838 1.00 94.38 185 LYS A C 1
ATOM 1574 O O . LYS A 1 185 ? -8.297 0.752 22.971 1.00 94.38 185 LYS A O 1
ATOM 1579 N N . VAL A 1 186 ? -7.252 1.876 21.321 1.00 93.56 186 VAL A N 1
ATOM 1580 C CA . VAL A 1 186 ? -7.081 3.134 22.070 1.00 93.56 186 VAL A CA 1
ATOM 1581 C C . VAL A 1 186 ? -8.441 3.715 22.446 1.00 93.56 186 VAL A C 1
ATOM 1583 O O . VAL A 1 186 ? -8.676 3.960 23.620 1.00 93.56 186 VAL A O 1
ATOM 1586 N N . GLU A 1 187 ? -9.354 3.816 21.482 1.00 92.00 187 GLU A N 1
ATOM 1587 C CA . GLU A 1 187 ? -10.705 4.357 21.695 1.00 92.00 187 GLU A CA 1
ATOM 1588 C C . GLU A 1 187 ? -11.502 3.532 22.731 1.00 92.00 187 GLU A C 1
ATOM 1590 O O . GLU A 1 187 ? -12.158 4.083 23.608 1.00 92.00 187 GLU A O 1
ATOM 1595 N N . ILE A 1 188 ? -11.412 2.196 22.681 1.00 93.00 188 ILE A N 1
ATOM 1596 C CA . ILE A 1 188 ? -12.069 1.314 23.666 1.00 93.00 188 ILE A CA 1
ATOM 1597 C C . ILE A 1 188 ? -11.409 1.436 25.048 1.00 93.00 188 ILE A C 1
ATOM 1599 O O . ILE A 1 188 ? -12.085 1.383 26.073 1.00 93.00 188 ILE A O 1
ATOM 1603 N N . SER A 1 189 ? -10.084 1.587 25.099 1.00 92.50 189 SER A N 1
ATOM 1604 C CA . SER A 1 189 ? -9.363 1.792 26.358 1.00 92.50 189 SER A CA 1
ATOM 1605 C C . SER A 1 189 ? -9.701 3.134 27.010 1.00 92.50 189 SER A C 1
ATOM 1607 O O . SER A 1 189 ? -9.756 3.195 28.236 1.00 92.50 189 SER A O 1
ATOM 1609 N N . GLU A 1 190 ? -9.958 4.178 26.221 1.00 91.44 190 GLU A N 1
ATOM 1610 C CA . GLU A 1 190 ? -10.446 5.469 26.718 1.00 91.44 190 GLU A CA 1
ATOM 1611 C C . GLU A 1 190 ? -11.817 5.297 27.387 1.00 91.44 190 GLU A C 1
ATOM 1613 O O . GLU A 1 190 ? -11.942 5.605 28.571 1.00 91.44 190 GLU A O 1
ATOM 1618 N N . LEU A 1 191 ? -12.779 4.648 26.720 1.00 90.62 191 LEU A N 1
ATOM 1619 C CA . LEU A 1 191 ? -14.092 4.325 27.303 1.00 90.62 191 LEU A CA 1
ATOM 1620 C C . LEU A 1 191 ? -13.989 3.509 28.604 1.00 90.62 191 LEU A C 1
ATOM 1622 O O . LEU A 1 191 ? -14.678 3.779 29.589 1.00 90.62 191 LEU A O 1
ATOM 1626 N N . ALA A 1 192 ? -13.092 2.519 28.648 1.00 91.94 192 ALA A N 1
ATOM 1627 C CA . ALA A 1 192 ? -12.851 1.744 29.864 1.00 91.94 192 ALA A CA 1
ATOM 1628 C C . ALA A 1 192 ? -12.323 2.619 31.012 1.00 91.94 192 ALA A C 1
ATOM 1630 O O . ALA A 1 192 ? -12.702 2.430 32.171 1.00 91.94 192 ALA A O 1
ATOM 1631 N N . SER A 1 193 ? -11.446 3.577 30.695 1.00 92.06 193 SER A N 1
ATOM 1632 C CA . SER A 1 193 ? -10.843 4.472 31.681 1.00 92.06 193 SER A CA 1
ATOM 1633 C C . SER A 1 193 ? -11.856 5.433 32.305 1.00 92.06 193 SER A C 1
ATOM 1635 O O . SER A 1 193 ? -11.792 5.652 33.515 1.00 92.06 193 SER A O 1
ATOM 1637 N N . GLU A 1 194 ? -12.833 5.915 31.532 1.00 92.50 194 GLU A N 1
ATOM 1638 C CA . GLU A 1 194 ? -13.906 6.793 32.017 1.00 92.50 194 GLU A CA 1
ATOM 1639 C C . GLU A 1 194 ? -14.718 6.125 33.135 1.00 92.50 194 GLU A C 1
ATOM 1641 O O . GLU A 1 194 ? -14.918 6.703 34.202 1.00 92.50 194 GLU A O 1
ATOM 1646 N N . ILE A 1 195 ? -15.111 4.860 32.955 1.00 92.12 195 ILE A N 1
ATOM 1647 C CA . ILE A 1 195 ? -15.878 4.123 33.975 1.00 92.12 195 ILE A CA 1
ATOM 1648 C C . ILE A 1 195 ? -15.022 3.826 35.205 1.00 92.12 195 ILE A C 1
ATOM 1650 O O . ILE A 1 195 ? -15.499 3.883 36.342 1.00 92.12 195 ILE A O 1
ATOM 1654 N N . ILE A 1 196 ? -13.741 3.513 35.009 1.00 91.19 196 ILE A N 1
ATOM 1655 C CA . ILE A 1 196 ? -12.812 3.316 36.126 1.00 91.19 196 ILE A CA 1
ATOM 1656 C C . ILE A 1 196 ? -12.689 4.609 36.947 1.00 91.19 196 ILE A C 1
ATOM 1658 O O . ILE A 1 196 ? -12.654 4.540 38.178 1.00 91.19 196 ILE A O 1
ATOM 1662 N N . LEU A 1 197 ? -12.652 5.776 36.298 1.00 92.00 197 LEU A N 1
ATOM 1663 C CA . LEU A 1 197 ? -12.644 7.081 36.963 1.00 92.00 197 LEU A CA 1
ATOM 1664 C C . LEU A 1 197 ? -13.974 7.377 37.669 1.00 92.00 197 LEU A C 1
ATOM 1666 O O . LEU A 1 197 ? -13.951 7.763 38.839 1.00 92.00 197 LEU A O 1
ATOM 1670 N N . ALA A 1 198 ? -15.115 7.071 37.042 1.00 91.44 198 ALA A N 1
ATOM 1671 C CA . ALA A 1 198 ? -16.435 7.164 37.673 1.00 91.44 198 ALA A CA 1
ATOM 1672 C C . ALA A 1 198 ? -16.483 6.383 38.998 1.00 91.44 198 ALA A C 1
ATOM 1674 O O . ALA A 1 198 ? -16.935 6.884 40.029 1.00 91.44 198 ALA A O 1
ATOM 1675 N N . LYS A 1 199 ? -15.933 5.160 39.003 1.00 88.38 199 LYS A N 1
ATOM 1676 C CA . LYS A 1 199 ? -15.839 4.316 40.205 1.00 88.38 199 LYS A CA 1
ATOM 1677 C C . LYS A 1 199 ? -14.877 4.853 41.259 1.00 88.38 199 LYS A C 1
ATOM 1679 O O . LYS A 1 199 ? -15.099 4.617 42.444 1.00 88.38 199 LYS A O 1
ATOM 1684 N N . LYS A 1 200 ? -13.809 5.539 40.847 1.00 89.50 200 LYS A N 1
ATOM 1685 C CA . LYS A 1 200 ? -12.870 6.210 41.761 1.00 89.50 200 LYS A CA 1
ATOM 1686 C C . LYS A 1 200 ? -13.457 7.478 42.385 1.00 89.50 200 LYS A C 1
ATOM 1688 O O . LYS A 1 200 ? -12.868 7.997 43.327 1.00 89.50 200 LYS A O 1
ATOM 1693 N N . GLY A 1 201 ? -14.622 7.924 41.915 1.00 87.00 201 GLY A N 1
ATOM 1694 C CA . GLY A 1 201 ? -15.346 9.062 42.470 1.00 87.00 201 GLY A CA 1
ATOM 1695 C C . GLY A 1 201 ? -15.101 10.374 41.735 1.00 87.00 201 GLY A C 1
ATOM 1696 O O . GLY A 1 201 ? -15.354 11.421 42.323 1.00 87.00 201 GLY A O 1
ATOM 1697 N N . ASP A 1 202 ? -14.626 10.325 40.487 1.00 91.50 202 ASP A N 1
ATOM 1698 C CA . ASP A 1 202 ? -14.573 11.507 39.627 1.00 91.50 202 ASP A CA 1
ATOM 1699 C C . ASP A 1 202 ? -15.997 12.075 39.428 1.00 91.50 202 ASP A C 1
ATOM 1701 O O . ASP A 1 202 ? -16.875 11.313 39.007 1.00 91.50 202 ASP A O 1
ATOM 1705 N N . PRO A 1 203 ? -16.268 13.349 39.780 1.00 88.62 203 PRO A N 1
ATOM 1706 C CA . PRO A 1 203 ? -17.621 13.906 39.771 1.00 88.62 203 PRO A CA 1
ATOM 1707 C C . PRO A 1 203 ? -18.308 13.835 38.405 1.00 88.62 203 PRO A C 1
ATOM 1709 O O . PRO A 1 203 ? -19.460 13.401 38.338 1.00 88.62 203 PRO A O 1
ATOM 1712 N N . ASP A 1 204 ? -17.587 14.184 37.338 1.00 89.56 204 ASP A N 1
ATOM 1713 C CA . ASP A 1 204 ? -18.147 14.319 35.990 1.00 89.56 204 ASP A CA 1
ATOM 1714 C C . ASP A 1 204 ? -18.528 12.939 35.438 1.00 89.56 204 ASP A C 1
ATOM 1716 O O . ASP A 1 204 ? -19.642 12.706 34.962 1.00 89.56 204 ASP A O 1
ATOM 1720 N N . PHE A 1 205 ? -17.630 11.960 35.581 1.00 90.44 205 PHE A N 1
ATOM 1721 C CA . PHE A 1 205 ? -17.904 10.600 35.116 1.00 90.44 205 PHE A CA 1
ATOM 1722 C C . PHE A 1 205 ? -18.897 9.858 36.015 1.00 90.44 205 PHE A C 1
ATOM 1724 O O . PHE A 1 205 ? -19.642 8.994 35.547 1.00 90.44 205 PHE A O 1
ATOM 1731 N N . LYS A 1 206 ? -18.954 10.176 37.311 1.00 91.62 206 LYS A N 1
ATOM 1732 C CA . LYS A 1 206 ? -19.936 9.568 38.214 1.00 91.62 206 LYS A CA 1
ATOM 1733 C C . LYS A 1 206 ? -21.361 9.977 37.852 1.00 91.62 206 LYS A C 1
ATOM 1735 O O . LYS A 1 206 ? -22.248 9.129 37.938 1.00 91.62 206 LYS A O 1
ATOM 1740 N N . GLU A 1 207 ? -21.578 11.222 37.432 1.00 90.88 207 GLU A N 1
ATOM 1741 C CA . GLU A 1 207 ? -22.865 11.665 36.887 1.00 90.88 207 GLU A CA 1
ATOM 1742 C C . GLU A 1 207 ? -23.209 10.886 35.611 1.00 90.88 207 GLU A C 1
ATOM 1744 O O . GLU A 1 207 ? -24.276 10.267 35.544 1.00 90.88 207 GLU A O 1
ATOM 1749 N N . ALA A 1 208 ? -22.270 10.813 34.659 1.00 88.75 208 ALA A N 1
ATOM 1750 C CA . ALA A 1 208 ? -22.463 10.128 33.380 1.00 88.75 208 ALA A CA 1
ATOM 1751 C C . ALA A 1 208 ? -22.881 8.651 33.537 1.00 88.75 208 ALA A C 1
ATOM 1753 O O . ALA A 1 208 ? -23.789 8.184 32.850 1.00 88.75 208 ALA A O 1
ATOM 1754 N N . TYR A 1 209 ? -22.281 7.919 34.483 1.00 91.50 209 TYR A N 1
ATOM 1755 C CA . TYR A 1 209 ? -22.548 6.490 34.711 1.00 91.50 209 TYR A CA 1
ATOM 1756 C C . TYR A 1 209 ? -23.484 6.200 35.901 1.00 91.50 209 TYR A C 1
ATOM 1758 O O . TYR A 1 209 ? -23.598 5.047 36.332 1.00 91.50 209 TYR A O 1
ATOM 1766 N N . SER A 1 210 ? -24.164 7.218 36.442 1.00 90.75 210 SER A N 1
ATOM 1767 C CA . SER A 1 210 ? -25.057 7.096 37.611 1.00 90.75 210 SER A CA 1
ATOM 1768 C C . SER A 1 210 ? -26.285 6.208 37.370 1.00 90.75 210 SER A C 1
ATOM 1770 O O . SER A 1 210 ? -26.805 5.606 38.309 1.00 90.75 210 SER A O 1
ATOM 1772 N N . HIS A 1 211 ? -26.716 6.084 36.113 1.00 91.12 211 HIS A N 1
ATOM 1773 C CA . HIS A 1 211 ? -27.821 5.224 35.684 1.00 91.12 211 HIS A CA 1
ATOM 1774 C C . HIS A 1 211 ? -27.479 3.721 35.736 1.00 91.12 211 HIS A C 1
ATOM 1776 O O . HIS A 1 211 ? -28.380 2.885 35.690 1.00 91.12 211 HIS A O 1
ATOM 1782 N N . LEU A 1 212 ? -26.193 3.361 35.852 1.00 91.38 212 LEU A N 1
ATOM 1783 C CA . LEU A 1 212 ? -25.736 1.974 35.953 1.00 91.38 212 LEU A CA 1
ATOM 1784 C C . LEU A 1 212 ? -25.518 1.560 37.406 1.00 91.38 212 LEU A C 1
ATOM 1786 O O . LEU A 1 212 ? -24.839 2.239 38.179 1.00 91.38 212 LEU A O 1
ATOM 1790 N N . SER A 1 213 ? -25.978 0.360 37.760 1.00 91.00 213 SER A N 1
ATOM 1791 C CA . SER A 1 213 ? -25.626 -0.254 39.042 1.00 91.00 213 SER A CA 1
ATOM 1792 C C . SER A 1 213 ? -24.122 -0.550 39.125 1.00 91.00 213 SER A C 1
ATOM 1794 O O . SER A 1 213 ? -23.457 -0.840 38.125 1.00 91.00 213 SER A O 1
ATOM 1796 N N . GLY A 1 214 ? -23.566 -0.581 40.341 1.00 88.94 214 GLY A N 1
ATOM 1797 C CA . GLY A 1 214 ? -22.142 -0.890 40.539 1.00 88.94 214 GLY A CA 1
ATOM 1798 C C . GLY A 1 214 ? -21.722 -2.256 39.971 1.00 88.94 214 GLY A C 1
ATOM 1799 O O . GLY A 1 214 ? -20.567 -2.440 39.575 1.00 88.94 214 GLY A O 1
ATOM 1800 N N . HIS A 1 215 ? -22.666 -3.198 39.878 1.00 90.88 215 HIS A N 1
ATOM 1801 C CA . HIS A 1 215 ? -22.470 -4.495 39.236 1.00 90.88 215 HIS A CA 1
ATOM 1802 C C . HIS A 1 215 ? -22.423 -4.399 37.706 1.00 90.88 215 HIS A C 1
ATOM 1804 O O . HIS A 1 215 ? -21.524 -4.979 37.095 1.00 90.88 215 HIS A O 1
ATOM 1810 N N . GLN A 1 216 ? -23.329 -3.634 37.087 1.00 91.75 216 GLN A N 1
ATOM 1811 C CA . GLN A 1 216 ? -23.300 -3.358 35.644 1.00 91.75 216 GLN A CA 1
ATOM 1812 C C . GLN A 1 216 ? -22.009 -2.638 35.243 1.00 91.75 216 GLN A C 1
ATOM 1814 O O . GLN A 1 216 ? -21.370 -3.053 34.282 1.00 91.75 216 GLN A O 1
ATOM 1819 N N . GLN A 1 217 ? -21.548 -1.659 36.029 1.00 92.62 217 GLN A N 1
ATOM 1820 C CA . GLN A 1 217 ? -20.265 -0.985 35.788 1.00 92.62 217 GLN A CA 1
ATOM 1821 C C . GLN A 1 217 ? -19.085 -1.972 35.793 1.00 92.62 217 GLN A C 1
ATOM 1823 O O . GLN A 1 217 ? -18.223 -1.924 34.919 1.00 92.62 217 GLN A O 1
ATOM 1828 N N . ASN A 1 218 ? -19.052 -2.919 36.740 1.00 92.62 218 ASN A N 1
ATOM 1829 C CA . ASN A 1 218 ? -18.011 -3.955 36.777 1.00 92.62 218 ASN A CA 1
ATOM 1830 C C . ASN A 1 218 ? -18.075 -4.897 35.566 1.00 92.62 218 ASN A C 1
ATOM 1832 O O . ASN A 1 218 ? -17.037 -5.343 35.077 1.00 92.62 218 ASN A O 1
ATOM 1836 N N . ARG A 1 219 ? -19.283 -5.237 35.099 1.00 93.56 219 ARG A N 1
ATOM 1837 C CA . ARG A 1 219 ? -19.474 -6.054 33.891 1.00 93.56 219 ARG A CA 1
ATOM 1838 C C . ARG A 1 219 ? -19.024 -5.307 32.638 1.00 93.56 219 ARG A C 1
ATOM 1840 O O . ARG A 1 219 ? -18.351 -5.909 31.808 1.00 93.56 219 ARG A O 1
ATOM 1847 N N . LEU A 1 220 ? -19.320 -4.014 32.551 1.00 93.94 220 LEU A N 1
ATOM 1848 C CA . LEU A 1 220 ? -18.938 -3.165 31.429 1.00 93.94 220 LEU A CA 1
ATOM 1849 C C . LEU A 1 220 ? -17.417 -2.977 31.340 1.00 93.94 220 LEU A C 1
ATOM 1851 O O . LEU A 1 220 ? -16.847 -3.157 30.269 1.00 93.94 220 LEU A O 1
ATOM 1855 N N . ILE A 1 221 ? -16.733 -2.749 32.468 1.00 93.31 221 ILE A N 1
ATOM 1856 C CA . ILE A 1 221 ? -15.257 -2.717 32.507 1.00 93.31 221 ILE A CA 1
ATOM 1857 C C . ILE A 1 221 ? -14.674 -4.030 31.964 1.00 93.31 221 ILE A C 1
ATOM 1859 O O . ILE A 1 221 ? -13.845 -4.009 31.058 1.00 93.31 221 ILE A O 1
ATOM 1863 N N . LYS A 1 222 ? -15.161 -5.182 32.447 1.00 93.25 222 LYS A N 1
ATOM 1864 C CA . LYS A 1 222 ? -14.718 -6.501 31.959 1.00 93.25 222 LYS A CA 1
ATOM 1865 C C . LYS A 1 222 ? -15.020 -6.717 30.476 1.00 93.25 222 LYS A C 1
ATOM 1867 O O . LYS A 1 222 ? -14.276 -7.408 29.781 1.00 93.25 222 LYS A O 1
ATOM 1872 N N . PHE A 1 223 ? -16.130 -6.165 29.991 1.00 94.25 223 PHE A N 1
ATOM 1873 C CA . PHE A 1 223 ? -16.498 -6.230 28.584 1.00 94.25 223 PHE A CA 1
ATOM 1874 C C . PHE A 1 223 ? -15.493 -5.462 27.718 1.00 94.25 223 PHE A C 1
ATOM 1876 O O . PHE A 1 223 ? -14.989 -6.020 26.740 1.00 94.25 223 PHE A O 1
ATOM 1883 N N . TYR A 1 224 ? -15.116 -4.248 28.129 1.00 94.88 224 TYR A N 1
ATOM 1884 C CA . TYR A 1 224 ? -14.070 -3.476 27.462 1.00 94.88 224 TYR A CA 1
ATOM 1885 C C . TYR A 1 224 ? -12.700 -4.149 27.520 1.00 94.88 224 TYR A C 1
ATOM 1887 O O . TYR A 1 224 ? -12.032 -4.237 26.491 1.00 94.88 224 TYR A O 1
ATOM 1895 N N . GLU A 1 225 ? -12.290 -4.681 28.674 1.00 93.19 225 GLU A N 1
ATOM 1896 C CA . GLU A 1 225 ? -11.032 -5.430 28.807 1.00 93.19 225 GLU A CA 1
ATOM 1897 C C . GLU A 1 225 ? -10.968 -6.564 27.776 1.00 93.19 225 GLU A C 1
ATOM 1899 O O . GLU A 1 225 ? -10.046 -6.615 26.958 1.00 93.19 225 GLU A O 1
ATOM 1904 N N . LYS A 1 226 ? -12.020 -7.383 27.699 1.00 93.19 226 LYS A N 1
ATOM 1905 C CA . LYS A 1 226 ? -12.123 -8.463 26.712 1.00 93.19 226 LYS A CA 1
ATOM 1906 C C . LYS A 1 226 ? -12.057 -7.953 25.268 1.00 93.19 226 LYS A C 1
ATOM 1908 O O . LYS A 1 226 ? -11.419 -8.573 24.418 1.00 93.19 226 LYS A O 1
ATOM 1913 N N . MET A 1 227 ? -12.697 -6.824 24.963 1.00 93.75 227 MET A N 1
ATOM 1914 C CA . MET A 1 227 ? -12.597 -6.212 23.636 1.00 93.75 227 MET A CA 1
ATOM 1915 C C . MET A 1 227 ? -11.158 -5.782 23.314 1.00 93.75 227 MET A C 1
ATOM 1917 O O . MET A 1 227 ? -10.658 -6.034 22.214 1.00 93.75 227 MET A O 1
ATOM 1921 N N . THR A 1 228 ? -10.457 -5.174 24.273 1.00 93.88 228 THR A N 1
ATOM 1922 C CA . THR A 1 228 ? -9.065 -4.747 24.079 1.00 93.88 228 THR A CA 1
ATOM 1923 C C . THR A 1 228 ? -8.106 -5.925 23.882 1.00 93.88 228 THR A C 1
ATOM 1925 O O . THR A 1 228 ? -7.185 -5.815 23.069 1.00 93.88 228 THR A O 1
ATOM 1928 N N . GLU A 1 229 ? -8.344 -7.062 24.541 1.00 93.56 229 GLU A N 1
ATOM 1929 C CA . GLU A 1 229 ? -7.571 -8.301 24.375 1.00 93.56 229 GLU A CA 1
ATOM 1930 C C . GLU A 1 229 ? -7.714 -8.899 22.967 1.00 93.56 229 GLU A C 1
ATOM 1932 O O . GLU A 1 229 ? -6.730 -9.306 22.340 1.00 93.56 229 GLU A O 1
ATOM 1937 N N . GLU A 1 230 ? -8.927 -8.911 22.415 1.00 93.00 230 GLU A N 1
ATOM 1938 C CA . GLU A 1 230 ? -9.173 -9.381 21.046 1.00 93.00 230 GLU A CA 1
ATOM 1939 C C . GLU A 1 230 ? -8.523 -8.448 20.008 1.00 93.00 230 GLU A C 1
ATOM 1941 O O . GLU A 1 230 ? -7.894 -8.909 19.048 1.00 93.00 230 GLU A O 1
ATOM 1946 N N . CYS A 1 231 ? -8.581 -7.127 20.226 1.00 93.25 231 CYS A N 1
ATOM 1947 C CA . CYS A 1 231 ? -7.829 -6.165 19.418 1.00 93.25 231 CYS A CA 1
ATOM 1948 C C . CYS A 1 231 ? -6.315 -6.435 19.482 1.00 93.25 231 CYS A C 1
ATOM 1950 O O . CYS A 1 231 ? -5.649 -6.452 18.441 1.00 93.25 231 CYS A O 1
ATOM 1952 N N . GLU A 1 232 ? -5.766 -6.702 20.671 1.00 93.25 232 GLU A N 1
ATOM 1953 C CA . GLU A 1 232 ? -4.348 -7.038 20.857 1.00 93.25 232 GLU A CA 1
ATOM 1954 C C . GLU A 1 232 ? -3.962 -8.334 20.133 1.00 93.25 232 GLU A C 1
ATOM 1956 O O . GLU A 1 232 ? -2.906 -8.422 19.496 1.00 93.25 232 GLU A O 1
ATOM 1961 N N . THR A 1 233 ? -4.856 -9.321 20.135 1.00 91.12 233 THR A N 1
ATOM 1962 C CA . THR A 1 233 ? -4.673 -10.580 19.406 1.00 91.12 233 THR A CA 1
ATOM 1963 C C . THR A 1 233 ? -4.512 -10.332 17.903 1.00 91.12 233 THR A C 1
ATOM 1965 O O . THR A 1 233 ? -3.619 -10.907 17.277 1.00 91.12 233 THR A O 1
ATOM 1968 N N . ILE A 1 234 ? -5.297 -9.428 17.302 1.00 89.25 234 ILE A N 1
ATOM 1969 C CA . ILE A 1 234 ? -5.163 -9.047 15.880 1.00 89.25 234 ILE A CA 1
ATOM 1970 C C . ILE A 1 234 ? -3.854 -8.293 15.611 1.00 89.25 234 ILE A C 1
ATOM 1972 O O . ILE A 1 234 ? -3.212 -8.489 14.570 1.00 89.25 234 ILE A O 1
ATOM 1976 N N . ILE A 1 235 ? -3.449 -7.414 16.530 1.00 89.44 235 ILE A N 1
ATOM 1977 C CA . ILE A 1 235 ? -2.223 -6.617 16.404 1.00 89.44 235 ILE A CA 1
ATOM 1978 C C . ILE A 1 235 ? -0.989 -7.533 16.400 1.00 89.44 235 ILE A C 1
ATOM 1980 O O . ILE A 1 235 ? -0.113 -7.390 15.536 1.00 89.44 235 ILE A O 1
ATOM 1984 N N . THR A 1 236 ? -0.948 -8.501 17.317 1.00 88.44 236 THR A N 1
ATOM 1985 C CA . THR A 1 236 ? 0.197 -9.394 17.554 1.00 88.44 236 THR A CA 1
ATOM 1986 C C . THR A 1 236 ? 0.263 -10.580 16.590 1.00 88.44 236 THR A C 1
ATOM 1988 O O . THR A 1 236 ? 1.362 -11.003 16.212 1.00 88.44 236 THR A O 1
ATOM 1991 N N . THR A 1 237 ? -0.873 -11.106 16.116 1.00 83.69 237 THR A N 1
ATOM 1992 C CA . THR A 1 237 ? -0.885 -12.267 15.207 1.00 83.69 237 THR A CA 1
ATOM 1993 C C . THR A 1 237 ? -0.153 -11.963 13.905 1.00 83.69 237 THR A C 1
ATOM 1995 O O . THR A 1 237 ? -0.652 -11.237 13.045 1.00 83.69 237 THR A O 1
ATOM 1998 N N . LYS A 1 238 ? 1.033 -12.562 13.696 1.00 59.22 238 LYS A N 1
ATOM 1999 C CA . LYS A 1 238 ? 1.754 -12.557 12.408 1.00 59.22 238 LYS A CA 1
ATOM 2000 C C . LYS A 1 238 ? 0.842 -13.127 11.313 1.00 59.22 238 LYS A C 1
ATOM 2002 O O . LYS A 1 238 ? 0.360 -14.243 11.456 1.00 59.22 238 LYS A O 1
ATOM 2007 N N . LYS A 1 239 ? 0.616 -12.385 10.212 1.00 58.66 239 LYS A N 1
ATOM 2008 C CA . LYS A 1 239 ? -0.103 -12.896 9.033 1.00 58.66 239 LYS A CA 1
ATOM 2009 C C . LYS A 1 239 ? 0.578 -14.197 8.622 1.00 58.66 239 LYS A C 1
ATOM 2011 O O . LYS A 1 239 ? 1.695 -14.163 8.101 1.00 58.66 239 LYS A O 1
ATOM 2016 N N . SER A 1 240 ? -0.076 -15.330 8.856 1.00 48.84 240 SER A N 1
ATOM 2017 C CA . SER A 1 240 ? 0.368 -16.590 8.287 1.00 48.84 240 SER A CA 1
ATOM 2018 C C . SER A 1 240 ? 0.288 -16.418 6.772 1.00 48.84 240 SER A C 1
ATOM 2020 O O . SER A 1 240 ? -0.763 -16.109 6.205 1.00 48.84 240 SER A O 1
ATOM 2022 N N . LYS A 1 241 ? 1.436 -16.507 6.093 1.00 45.47 241 LYS A N 1
ATOM 2023 C CA . LYS A 1 241 ? 1.454 -16.557 4.632 1.00 45.47 241 LYS A CA 1
ATOM 2024 C C . LYS A 1 241 ? 0.683 -17.820 4.260 1.00 45.47 241 LYS A C 1
ATOM 2026 O O . LYS A 1 241 ? 1.233 -18.912 4.381 1.00 45.47 241 LYS A O 1
ATOM 2031 N N . LYS A 1 242 ? -0.588 -17.694 3.853 1.00 47.28 242 LYS A N 1
ATOM 2032 C CA . LYS A 1 242 ? -1.320 -18.800 3.224 1.00 47.28 242 LYS A CA 1
ATOM 2033 C C . LYS A 1 242 ? -0.432 -19.291 2.084 1.00 47.28 242 LYS A C 1
ATOM 2035 O O . LYS A 1 242 ? -0.206 -18.552 1.125 1.00 47.28 242 LYS A O 1
ATOM 2040 N N . LYS A 1 243 ? 0.143 -20.492 2.227 1.00 43.00 243 LYS A N 1
ATOM 2041 C CA . LYS A 1 243 ? 0.898 -21.133 1.150 1.00 43.00 243 LYS A CA 1
ATOM 2042 C C . LYS A 1 243 ? -0.052 -21.205 -0.039 1.00 43.00 243 LYS A C 1
ATOM 2044 O O . LYS A 1 243 ? -1.085 -21.864 0.035 1.00 43.00 243 LYS A O 1
ATOM 2049 N N . ILE A 1 244 ? 0.278 -20.489 -1.109 1.00 44.22 244 ILE A N 1
ATOM 2050 C CA . ILE A 1 244 ? -0.390 -20.656 -2.395 1.00 44.22 244 ILE A CA 1
ATOM 2051 C C . ILE A 1 244 ? -0.086 -22.094 -2.810 1.00 44.22 244 ILE A C 1
ATOM 2053 O O . ILE A 1 244 ? 1.047 -22.410 -3.178 1.00 44.22 244 ILE A O 1
ATOM 2057 N N . VAL A 1 245 ? -1.067 -22.985 -2.683 1.00 50.34 245 VAL A N 1
ATOM 2058 C CA . VAL A 1 245 ? -0.947 -24.343 -3.207 1.00 50.34 245 VAL A CA 1
ATOM 2059 C C . VAL A 1 245 ? -0.949 -24.201 -4.725 1.00 50.34 245 VAL A C 1
ATOM 2061 O O . VAL A 1 245 ? -1.986 -23.940 -5.331 1.00 50.34 245 VAL A O 1
ATOM 2064 N N . LYS A 1 246 ? 0.229 -24.312 -5.351 1.00 48.38 246 LYS A N 1
ATOM 2065 C CA . LYS A 1 246 ? 0.318 -24.463 -6.805 1.00 48.38 246 LYS A CA 1
ATOM 2066 C C . LYS A 1 246 ? -0.458 -25.732 -7.154 1.00 48.38 246 LYS A C 1
ATOM 2068 O O . LYS A 1 246 ? -0.037 -26.820 -6.769 1.00 48.38 246 LYS A O 1
ATOM 2073 N N . LYS A 1 247 ? -1.597 -25.604 -7.845 1.00 45.81 247 LYS A N 1
ATOM 2074 C CA . LYS A 1 247 ? -2.277 -26.752 -8.457 1.00 45.81 247 LYS A CA 1
ATOM 2075 C C . LYS A 1 247 ? -1.281 -27.403 -9.417 1.00 45.81 247 LYS A C 1
ATOM 2077 O O . LYS A 1 247 ? -1.019 -26.867 -10.489 1.00 45.81 247 LYS A O 1
ATOM 2082 N N . VAL A 1 248 ? -0.693 -28.526 -9.016 1.00 47.94 248 VAL A N 1
ATOM 2083 C CA . VAL A 1 248 ? 0.094 -29.363 -9.922 1.00 47.94 248 VAL A CA 1
ATOM 2084 C C . VAL A 1 248 ? -0.900 -29.974 -10.904 1.00 47.94 248 VAL A C 1
ATOM 2086 O O . VAL A 1 248 ? -1.761 -30.764 -10.516 1.00 47.94 248 VAL A O 1
ATOM 2089 N N . ALA A 1 249 ? -0.829 -29.554 -12.167 1.00 47.00 249 ALA A N 1
ATOM 2090 C CA . ALA A 1 249 ? -1.597 -30.153 -13.247 1.00 47.00 249 ALA A CA 1
ATOM 2091 C C . ALA A 1 249 ? -1.151 -31.613 -13.398 1.00 47.00 249 ALA A C 1
ATOM 2093 O O . ALA A 1 249 ? -0.049 -31.905 -13.858 1.00 47.00 249 ALA A O 1
ATOM 2094 N N . ARG A 1 250 ? -1.996 -32.543 -12.951 1.00 43.62 250 ARG A N 1
ATOM 2095 C CA . ARG A 1 250 ? -1.767 -33.980 -13.085 1.00 43.62 250 ARG A CA 1
ATOM 2096 C C . ARG A 1 250 ? -1.977 -34.350 -14.557 1.00 43.62 250 ARG A C 1
ATOM 2098 O O . ARG A 1 250 ? -3.103 -34.607 -14.973 1.00 43.62 250 ARG A O 1
ATOM 2105 N N . LEU A 1 251 ? -0.899 -34.336 -15.342 1.00 45.94 251 LEU A N 1
ATOM 2106 C CA . LEU A 1 251 ? -0.846 -34.910 -16.689 1.00 45.94 251 LEU A CA 1
ATOM 2107 C C . LEU A 1 251 ? -1.198 -36.401 -16.591 1.00 45.94 251 LEU A C 1
ATOM 2109 O O . LEU A 1 251 ? -0.370 -37.235 -16.226 1.00 45.94 251 LEU A O 1
ATOM 2113 N N . LYS A 1 252 ? -2.458 -36.740 -16.878 1.00 43.28 252 LYS A N 1
ATOM 2114 C CA . LYS A 1 252 ? -2.873 -38.120 -17.126 1.00 43.28 252 LYS A CA 1
ATOM 2115 C C . LYS A 1 252 ? -2.293 -38.538 -18.479 1.00 43.28 252 LYS A C 1
ATOM 2117 O O . LYS A 1 252 ? -2.856 -38.200 -19.514 1.00 43.28 252 LYS A O 1
ATOM 2122 N N . ARG A 1 253 ? -1.186 -39.285 -18.467 1.00 42.78 253 ARG A N 1
ATOM 2123 C CA . ARG A 1 253 ? -0.824 -40.169 -19.584 1.00 42.78 253 ARG A CA 1
ATOM 2124 C C . ARG A 1 253 ? -1.914 -41.242 -19.674 1.00 42.78 253 ARG A C 1
ATOM 2126 O O . ARG A 1 253 ? -2.023 -42.074 -18.775 1.00 42.78 253 ARG A O 1
ATOM 2133 N N . LYS A 1 254 ? -2.771 -41.160 -20.694 1.00 44.47 254 LYS A N 1
ATOM 2134 C CA . LYS A 1 254 ? -3.581 -42.306 -21.124 1.00 44.47 254 LYS A CA 1
ATOM 2135 C C . LYS A 1 254 ? -2.637 -43.308 -21.795 1.00 44.47 254 LYS A C 1
ATOM 2137 O O . LYS A 1 254 ? -1.713 -42.887 -22.490 1.00 44.47 254 LYS A O 1
ATOM 2142 N N . LYS A 1 255 ? -2.849 -44.579 -21.451 1.00 43.34 255 LYS A N 1
ATOM 2143 C CA . LYS A 1 255 ? -2.239 -45.755 -22.074 1.00 43.34 255 LYS A CA 1
ATOM 2144 C C . LYS A 1 255 ? -2.548 -45.796 -23.563 1.00 43.34 255 LYS A C 1
ATOM 2146 O O . LYS A 1 255 ? -3.644 -45.302 -23.916 1.00 43.34 255 LYS A O 1
#

Radius of gyration: 34.03 Å; chains: 1; bounding box: 70×66×88 Å

Foldseek 3Di:
DLVVQCVVVCVPLPDQDQLVVCPPPDQVVLVVSLVSNVVVCVRRPDLVQLQVLLQLLCVVVVPDDLQAPHQDSVLQVVLDSSLSSVSNNVSSPNPDHRPVVVVSNVVSRVSSSVVSVVVVVVVVPPPPPPPPPPLVVLLVLLVVVVVVVVVVLVVCLVVLNPDDDDLLVVCVVSVPALSSLVNNLVVLVVVLVLLVVLVVPDPVSVVVCVVHDPSSSVVSNVVSVVNSVSSVCNNPDDPDPPPPPDPDPPPDPDD

pLDDT: mean 82.22, std 15.05, range [38.38, 94.88]

Secondary structure (DSSP, 8-state):
-HHHHHHHHHHHH-SPP-GGGGTT--HHHHHHHHHHHHHHHHHH--HHHHHHHHHHHHHHTT-TTTS-SS--HHHHHTT-THHHHHHHHHHHT-S---HHHHHHHHHHHHHHHHHHHHHHHHHHTS-------HHHHHHHHHHHHHHHHHHHHHHHHHTTT-S---HHHHHHHTT--HHHHHHHHHHHHHHHHHHHHHHHT-HHHHHHTTTS-HHHHHHHHHHHHHHHHHHHHHHHS------------------

Sequence (255 aa):
MAFQKRSLEAKHMGEEPDPRDWDGLEDEKLEEEVHNAFRWYYKFYDFKECMDFVQEYYKKNKVKSKSPKKIKPIDLESVGMHVGYIARLKTRGIDHLPEHLETLFIDKLKKIEEIANVRKVVNDSKPDKIKPDIQKRIREAARRLRYDIEEVIDEQIDDEFKKKFNFKQFLERNKVTRPVAKHLKVEISELASEIILAKKGDPDFKEAYSHLSGHQQNRLIKFYEKMTEECETIITTKKSKKKIVKKVARLKRKK